Protein AF-A0A5C9A8I5-F1 (afdb_monomer)

Sequence (188 aa):
FSGLQNIRGRYHQWMNELPERVSHKTQHLDEKKELGHLSAGARRLILGIIVTFSLILALICVTQPFNPLAQFIFLMLLWGVALIVRRMPGRFSALMLIVLSLTVSCRYIWWRYTSTLNWDDPVSLVCGLILLFAETYAWIVLVLGYFQVVWPLNRQPVPLPKDMSLWPSVDIFVPTYNEDLNVVKNTI

Radius of gyration: 26.52 Å; Cα contacts (8 Å, |Δi|>4): 49; chains: 1; bounding box: 65×69×64 Å

Structure (mmCIF, N/CA/C/O backbone):
data_AF-A0A5C9A8I5-F1
#
_entry.id   AF-A0A5C9A8I5-F1
#
loop_
_atom_site.group_PDB
_atom_site.id
_atom_site.type_symbol
_atom_site.label_atom_id
_atom_site.label_alt_id
_atom_site.label_comp_id
_atom_site.label_asym_id
_atom_site.label_entity_id
_atom_site.label_seq_id
_atom_site.pdbx_PDB_ins_code
_atom_site.Cartn_x
_atom_site.Cartn_y
_atom_site.Cartn_z
_atom_site.occupancy
_atom_site.B_iso_or_equiv
_atom_site.auth_seq_id
_atom_site.auth_comp_id
_atom_site.auth_asym_id
_atom_site.auth_atom_id
_atom_site.pdbx_PDB_model_num
ATOM 1 N N . PHE A 1 1 ? 27.799 -6.476 33.117 1.00 57.97 1 PHE A N 1
ATOM 2 C CA . PHE A 1 1 ? 26.468 -6.834 32.576 1.00 57.97 1 PHE A CA 1
ATOM 3 C C . PHE A 1 1 ? 25.285 -6.062 33.193 1.00 57.97 1 PHE A C 1
ATOM 5 O O . PHE A 1 1 ? 24.208 -6.105 32.616 1.00 57.97 1 PHE A O 1
ATOM 12 N N . SER A 1 2 ? 25.457 -5.282 34.272 1.00 59.38 2 SER A N 1
ATOM 13 C CA . SER A 1 2 ? 24.383 -4.503 34.929 1.00 59.38 2 SER A CA 1
ATOM 14 C C . SER A 1 2 ? 24.050 -3.147 34.272 1.00 59.38 2 SER A C 1
ATOM 16 O O . SER A 1 2 ? 22.903 -2.710 34.299 1.00 59.38 2 SER A O 1
ATOM 18 N N . GLY A 1 3 ? 25.014 -2.487 33.615 1.00 60.09 3 GLY A N 1
ATOM 19 C CA . GLY A 1 3 ? 24.798 -1.166 32.995 1.00 60.09 3 GLY A CA 1
ATOM 20 C C . GLY A 1 3 ? 23.837 -1.164 31.795 1.00 60.09 3 GLY A C 1
ATOM 21 O O . GLY A 1 3 ? 23.047 -0.237 31.632 1.00 60.09 3 GLY A O 1
ATOM 22 N N . LEU A 1 4 ? 23.841 -2.234 30.991 1.00 58.56 4 LEU A N 1
ATOM 23 C CA . LEU A 1 4 ? 22.958 -2.387 29.822 1.00 58.56 4 LEU A CA 1
ATOM 24 C C . LEU A 1 4 ? 21.484 -2.572 30.213 1.00 58.56 4 LEU A C 1
ATOM 26 O O . LEU A 1 4 ? 20.596 -2.102 29.501 1.00 58.56 4 LEU A O 1
ATOM 30 N N . GLN A 1 5 ? 21.213 -3.205 31.358 1.00 63.34 5 GLN A N 1
ATOM 31 C CA . GLN A 1 5 ? 19.850 -3.377 31.868 1.00 63.34 5 GLN A CA 1
ATOM 32 C C . GLN A 1 5 ? 19.264 -2.048 32.364 1.00 63.34 5 GLN A C 1
ATOM 34 O O . GLN A 1 5 ? 18.113 -1.744 32.051 1.00 63.34 5 GLN A O 1
ATOM 39 N N . ASN A 1 6 ? 20.071 -1.201 33.015 1.00 67.25 6 ASN A N 1
ATOM 40 C CA . ASN A 1 6 ? 19.639 0.134 33.447 1.00 67.25 6 ASN A CA 1
ATOM 41 C C . ASN A 1 6 ? 19.332 1.075 32.274 1.00 67.25 6 ASN A C 1
ATOM 43 O O . ASN A 1 6 ? 18.357 1.824 32.326 1.00 67.25 6 ASN A O 1
ATOM 47 N N . ILE A 1 7 ? 20.125 1.026 31.198 1.00 70.06 7 ILE A N 1
ATOM 48 C CA . ILE A 1 7 ? 19.872 1.837 29.994 1.00 70.06 7 ILE A CA 1
ATOM 49 C C . ILE A 1 7 ? 18.579 1.387 29.310 1.00 70.06 7 ILE A C 1
ATOM 51 O O . ILE A 1 7 ? 17.762 2.221 28.920 1.00 70.06 7 ILE A O 1
ATOM 55 N N . ARG A 1 8 ? 18.356 0.071 29.215 1.00 67.38 8 ARG A N 1
ATOM 56 C CA . ARG A 1 8 ? 17.131 -0.493 28.642 1.00 67.38 8 ARG A CA 1
AT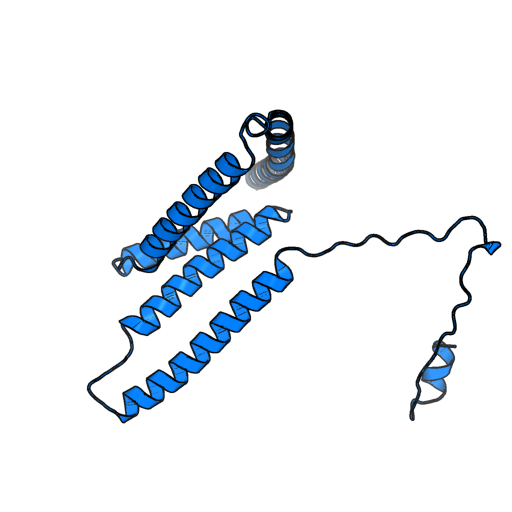OM 57 C C . ARG A 1 8 ? 15.900 -0.131 29.479 1.00 67.38 8 ARG A C 1
ATOM 59 O O . ARG A 1 8 ? 14.886 0.255 28.904 1.00 67.38 8 ARG A O 1
ATOM 66 N N . GLY A 1 9 ? 16.009 -0.166 30.809 1.00 71.56 9 GLY A N 1
ATOM 67 C CA . GLY A 1 9 ? 14.956 0.277 31.729 1.00 71.56 9 GLY A CA 1
ATOM 68 C C . GLY A 1 9 ? 14.596 1.753 31.541 1.00 71.56 9 GLY A C 1
ATOM 69 O O . GLY A 1 9 ? 13.436 2.073 31.295 1.00 71.56 9 GLY A O 1
ATOM 70 N N . ARG A 1 10 ? 15.600 2.642 31.526 1.00 71.88 10 ARG A N 1
ATOM 71 C CA . ARG A 1 10 ? 15.409 4.080 31.261 1.00 71.88 10 ARG A CA 1
ATOM 72 C C . ARG A 1 10 ? 14.795 4.359 29.894 1.00 71.88 10 ARG A C 1
ATOM 74 O O . ARG A 1 10 ? 13.974 5.260 29.776 1.00 71.88 10 ARG A O 1
ATOM 81 N N . TYR A 1 11 ? 15.185 3.606 28.869 1.00 71.94 11 TYR A N 1
ATOM 82 C CA . TYR A 1 11 ? 14.638 3.768 27.524 1.00 71.94 11 TYR A CA 1
ATOM 83 C C . TYR A 1 11 ? 13.161 3.367 27.459 1.00 71.94 11 TYR A C 1
ATOM 85 O O . TYR A 1 11 ? 12.361 4.098 26.886 1.00 71.94 11 TYR A O 1
ATOM 93 N N . HIS A 1 12 ? 12.777 2.251 28.087 1.00 73.31 12 HIS A N 1
ATOM 94 C CA . HIS A 1 12 ? 11.372 1.846 28.167 1.00 73.31 12 HIS A CA 1
ATOM 95 C C . HIS A 1 12 ? 10.529 2.847 28.962 1.00 73.31 12 HIS A C 1
ATOM 97 O O . HIS A 1 12 ? 9.429 3.187 28.539 1.00 73.31 12 HIS A O 1
ATOM 103 N N . GLN A 1 13 ? 11.066 3.366 30.065 1.00 75.62 13 GLN A N 1
ATOM 104 C CA . GLN A 1 13 ? 10.390 4.368 30.884 1.00 75.62 13 GLN A CA 1
ATOM 105 C C . GLN A 1 13 ? 10.212 5.689 30.119 1.00 75.62 13 GLN A C 1
ATOM 107 O O . GLN A 1 13 ? 9.110 6.223 30.052 1.00 75.62 13 GLN A O 1
ATOM 112 N N . TRP A 1 14 ? 11.255 6.146 29.421 1.00 76.31 14 TRP A N 1
ATOM 113 C CA . TRP A 1 14 ? 11.189 7.319 28.549 1.00 76.31 14 TRP A CA 1
ATOM 114 C C . TRP A 1 14 ? 10.212 7.132 27.376 1.00 76.31 14 TRP A C 1
ATOM 116 O O . TRP A 1 14 ? 9.429 8.033 27.094 1.00 76.31 14 TRP A O 1
ATOM 126 N N . MET A 1 15 ? 10.192 5.960 26.727 1.00 70.88 15 MET A N 1
ATOM 127 C CA . MET A 1 15 ? 9.224 5.663 25.661 1.00 70.88 15 MET A CA 1
ATOM 128 C C . MET A 1 15 ? 7.776 5.644 26.151 1.00 70.88 15 MET A C 1
ATOM 130 O O . MET A 1 15 ? 6.897 6.028 25.388 1.00 70.88 15 MET A O 1
ATOM 134 N N . ASN A 1 16 ? 7.523 5.201 27.384 1.00 73.38 16 ASN A N 1
ATOM 135 C CA . ASN A 1 16 ? 6.176 5.174 27.954 1.00 73.38 16 ASN A CA 1
ATOM 136 C C . ASN A 1 16 ? 5.704 6.572 28.379 1.00 73.38 16 ASN A C 1
ATOM 138 O O . ASN A 1 16 ? 4.523 6.878 28.259 1.00 73.38 16 ASN A O 1
ATOM 142 N N . GLU A 1 17 ? 6.617 7.446 28.809 1.00 75.75 17 GLU A N 1
ATOM 143 C CA . GLU A 1 17 ? 6.296 8.837 29.158 1.00 75.75 17 GLU A CA 1
ATOM 144 C C . GLU A 1 17 ? 6.117 9.752 27.937 1.00 75.75 17 GLU A C 1
ATOM 146 O O . GLU A 1 17 ? 5.436 10.774 28.020 1.00 75.75 17 GLU A O 1
ATOM 151 N N . LEU A 1 18 ? 6.725 9.426 26.794 1.00 72.00 18 LEU A N 1
ATOM 152 C CA . LEU A 1 18 ? 6.601 10.211 25.564 1.00 72.00 18 LEU A CA 1
ATOM 153 C C . LEU A 1 18 ? 5.156 10.389 25.064 1.00 72.00 18 LEU A C 1
ATOM 1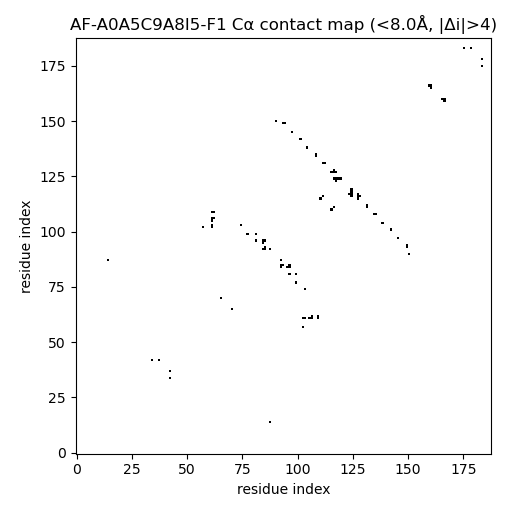55 O O . LEU A 1 18 ? 4.787 11.534 24.802 1.00 72.00 18 LEU A O 1
ATOM 159 N N . PRO A 1 19 ? 4.324 9.339 24.914 1.00 64.44 19 PRO A N 1
ATOM 160 C CA . PRO A 1 19 ? 2.949 9.503 24.459 1.00 64.44 19 PRO A CA 1
ATOM 161 C C . PRO A 1 19 ? 2.105 10.309 25.448 1.00 64.44 19 PRO A C 1
ATOM 163 O O . PRO A 1 19 ? 1.284 11.096 24.994 1.00 64.44 19 PRO A O 1
ATOM 166 N N . GLU A 1 20 ? 2.339 10.212 26.762 1.00 68.00 20 GLU A N 1
ATOM 167 C CA . GLU A 1 20 ? 1.642 11.059 27.742 1.00 68.00 20 GLU A CA 1
ATOM 168 C C . GLU A 1 20 ? 2.075 12.523 27.655 1.00 68.00 20 GLU A C 1
ATOM 170 O O . GLU A 1 20 ? 1.232 13.419 27.618 1.00 68.00 20 GLU A O 1
ATOM 175 N N . ARG A 1 21 ? 3.382 12.787 27.531 1.00 66.19 21 ARG A N 1
ATOM 176 C CA . ARG A 1 21 ? 3.910 14.149 27.354 1.00 66.19 21 ARG A CA 1
ATOM 177 C C . ARG A 1 21 ? 3.445 14.775 26.042 1.00 66.19 21 ARG A C 1
ATOM 179 O O . ARG A 1 21 ? 3.155 15.968 26.012 1.00 66.19 21 ARG A O 1
ATOM 186 N N . VAL A 1 22 ? 3.376 13.992 24.965 1.00 64.44 22 VAL A N 1
ATOM 187 C CA . VAL A 1 22 ? 2.848 14.447 23.674 1.00 64.44 22 VAL A CA 1
ATOM 188 C C . VAL A 1 22 ? 1.346 14.674 23.789 1.00 64.44 22 VAL A C 1
ATOM 190 O O . VAL A 1 22 ? 0.916 15.767 23.452 1.00 64.44 22 VAL A O 1
ATOM 193 N N . SER A 1 23 ? 0.586 13.729 24.354 1.00 61.50 23 SER A N 1
ATOM 194 C CA . SER A 1 23 ? -0.866 13.836 24.548 1.00 61.50 23 SER A CA 1
ATOM 195 C C . SER A 1 23 ? -1.243 15.071 25.366 1.00 61.50 23 SER A C 1
ATOM 197 O O . SER A 1 23 ? -2.033 15.883 24.898 1.00 61.50 23 SER A O 1
ATOM 199 N N . HIS A 1 24 ? -0.618 15.283 26.528 1.00 57.47 24 HIS A N 1
ATOM 200 C CA . HIS A 1 24 ? -0.877 16.431 27.405 1.00 57.47 24 HIS A CA 1
ATOM 201 C C . HIS A 1 24 ? -0.472 17.767 26.755 1.00 57.47 24 HIS A C 1
ATOM 203 O O . HIS A 1 24 ? -1.111 18.796 26.973 1.00 57.47 24 HIS A O 1
ATOM 209 N N . LYS A 1 25 ? 0.570 17.773 25.910 1.00 56.81 25 LYS A N 1
ATOM 210 C CA . LYS A 1 25 ? 1.000 18.967 25.163 1.00 56.81 25 LYS A CA 1
ATOM 211 C C . LYS A 1 25 ? 0.133 19.232 23.924 1.00 56.81 25 LYS A C 1
ATOM 213 O O . LYS A 1 25 ? -0.043 20.388 23.550 1.00 56.81 25 LYS A O 1
ATOM 218 N N . THR A 1 26 ? -0.445 18.194 23.316 1.00 56.06 26 THR A N 1
ATOM 219 C CA . THR A 1 26 ? -1.416 18.313 22.216 1.00 56.06 26 THR A CA 1
ATOM 220 C C . THR A 1 26 ? -2.831 18.621 22.696 1.00 56.06 26 THR A C 1
ATOM 222 O O . THR A 1 26 ? -3.579 19.248 21.957 1.00 56.06 26 THR A O 1
ATOM 225 N N . GLN A 1 27 ? -3.191 18.273 23.935 1.00 51.72 27 GLN A N 1
ATOM 226 C CA . GLN A 1 27 ? -4.524 18.523 24.496 1.00 51.72 27 GLN A CA 1
ATOM 227 C C . GLN A 1 27 ? -4.825 20.029 24.605 1.00 51.72 27 GLN A C 1
ATOM 229 O O . GLN A 1 27 ? -5.903 20.471 24.223 1.00 51.72 27 GLN A O 1
ATOM 234 N N . HIS A 1 28 ? -3.831 20.841 24.985 1.00 51.03 28 HIS A N 1
ATOM 235 C CA . HIS A 1 28 ? -3.949 22.307 24.991 1.00 51.03 28 HIS A CA 1
ATOM 236 C C . HIS A 1 28 ? -3.895 22.925 23.570 1.00 51.03 28 HIS A C 1
ATOM 238 O O . HIS A 1 28 ? -4.348 24.051 23.355 1.00 51.03 28 HIS A O 1
ATOM 244 N N . LEU A 1 29 ? -3.351 22.215 22.572 1.00 53.69 29 LEU A N 1
ATOM 245 C CA . LEU A 1 29 ? -3.408 22.636 21.161 1.00 53.69 29 LEU A CA 1
ATOM 246 C C . LEU A 1 29 ? -4.780 22.338 20.533 1.00 53.69 29 LEU A C 1
ATOM 248 O O . LEU A 1 29 ? -5.201 23.068 19.642 1.00 53.69 29 LEU A O 1
ATOM 252 N N . ASP A 1 30 ? -5.492 21.316 21.015 1.00 52.56 30 ASP A N 1
ATOM 253 C CA . ASP A 1 30 ? -6.869 21.006 20.603 1.00 52.56 30 ASP A CA 1
ATOM 254 C C . ASP A 1 30 ? -7.893 21.964 21.246 1.00 52.56 30 ASP A C 1
ATOM 256 O O . ASP A 1 30 ? -8.895 22.324 20.624 1.00 52.56 30 ASP A O 1
ATOM 260 N N . GLU A 1 31 ? -7.608 22.435 22.467 1.00 48.06 31 GLU A N 1
ATOM 261 C CA . GLU A 1 31 ? -8.371 23.489 23.154 1.00 48.06 31 GLU A CA 1
ATOM 262 C C . GLU A 1 31 ? -8.156 24.863 22.489 1.00 48.06 31 GLU A C 1
ATOM 264 O O . GLU A 1 31 ? -9.100 25.626 22.282 1.00 48.06 31 GLU A O 1
ATOM 269 N N . LYS A 1 32 ? -6.932 25.127 22.007 1.00 46.69 32 LYS A N 1
ATOM 270 C CA . LYS A 1 32 ? -6.621 26.209 21.062 1.00 46.69 32 LYS A CA 1
ATOM 271 C C . LYS A 1 32 ? -6.862 25.783 19.609 1.00 46.69 32 LYS A C 1
ATOM 273 O O . LYS A 1 32 ? -5.970 25.877 18.765 1.00 46.69 32 LYS A O 1
ATOM 278 N N . LYS A 1 33 ? -8.095 25.401 19.262 1.00 52.59 33 LYS A N 1
ATOM 279 C CA . LYS A 1 33 ? -8.567 25.440 17.864 1.00 52.59 33 LYS A CA 1
ATOM 280 C C . LYS A 1 33 ? -8.592 26.894 17.374 1.00 52.59 33 LYS A C 1
ATOM 282 O O . LYS A 1 33 ? -9.646 27.480 17.145 1.00 52.59 33 LYS A O 1
ATOM 287 N N . GLU A 1 34 ? -7.414 27.466 17.133 1.00 52.38 34 GLU A N 1
ATOM 288 C CA . GLU A 1 34 ? -7.214 28.806 16.573 1.00 52.38 34 GLU A CA 1
ATOM 289 C C . GLU A 1 34 ? -7.754 28.932 15.140 1.00 52.38 34 GLU A C 1
ATOM 291 O O . GLU A 1 34 ? -7.720 30.005 14.561 1.00 52.38 34 GLU A O 1
ATOM 296 N N . LEU A 1 35 ? -8.335 27.877 14.566 1.00 52.66 35 LEU A N 1
ATOM 297 C CA . LEU A 1 35 ? -9.041 27.920 13.284 1.00 52.66 35 LEU A CA 1
ATOM 298 C C . LEU A 1 35 ? -10.565 28.101 13.426 1.00 52.66 35 LEU A C 1
ATOM 300 O O . LEU A 1 35 ? -11.263 28.113 12.416 1.00 52.66 35 LEU A O 1
ATOM 304 N N . GLY A 1 36 ? -11.097 28.234 14.648 1.00 54.03 36 GLY A N 1
ATOM 305 C CA . GLY A 1 36 ? -12.527 28.474 14.893 1.00 54.03 36 GLY A CA 1
ATOM 306 C C . GLY A 1 36 ? -13.014 29.877 14.507 1.00 54.03 36 GLY A C 1
ATOM 307 O O . GLY A 1 36 ? -14.211 30.071 14.328 1.00 54.03 36 GLY A O 1
ATOM 308 N N . HIS A 1 37 ? -12.099 30.838 14.339 1.00 60.53 37 HIS A N 1
ATOM 309 C CA . HIS A 1 37 ? -12.420 32.215 13.946 1.00 60.53 37 HIS A CA 1
ATOM 310 C C . HIS A 1 37 ? -12.403 32.443 12.420 1.00 60.53 37 HIS A C 1
ATOM 312 O O . HIS A 1 37 ? -12.762 33.521 11.951 1.00 60.53 37 HIS A O 1
ATOM 318 N N . LEU A 1 38 ? -11.980 31.445 11.634 1.00 61.66 38 LEU A N 1
ATOM 319 C CA . LEU A 1 38 ? -11.873 31.536 10.177 1.00 61.66 38 LEU A CA 1
ATOM 320 C C . LEU A 1 38 ? -13.145 31.019 9.503 1.00 61.66 38 LEU A C 1
ATOM 322 O O . LEU A 1 38 ? -13.698 29.985 9.882 1.00 61.66 38 LEU A O 1
ATOM 326 N N . SER A 1 39 ? -13.586 31.717 8.454 1.00 77.31 39 SER A N 1
ATOM 327 C CA . SER A 1 39 ? -14.735 31.289 7.655 1.00 77.31 39 SER A CA 1
ATOM 328 C C . SER A 1 39 ? -14.513 29.877 7.094 1.00 77.31 39 SER A C 1
ATOM 330 O O . SER A 1 39 ? -13.394 29.487 6.741 1.00 77.31 39 SER A O 1
ATOM 332 N N . ALA A 1 40 ? -15.588 29.092 6.976 1.00 75.44 40 ALA A N 1
ATOM 333 C CA . ALA A 1 40 ? -15.514 27.720 6.466 1.00 75.44 40 ALA A CA 1
ATOM 334 C C . ALA A 1 40 ? -14.843 27.634 5.076 1.00 75.44 40 ALA A C 1
ATOM 336 O O . ALA A 1 40 ? -14.196 26.632 4.764 1.00 75.44 40 ALA A O 1
ATOM 337 N N . GLY A 1 41 ? -14.947 28.699 4.269 1.00 80.25 41 GLY A N 1
ATOM 338 C CA . GLY A 1 41 ? -14.252 28.843 2.988 1.00 80.25 41 GLY A CA 1
ATOM 339 C C . GLY A 1 41 ? -12.740 29.024 3.138 1.00 80.25 41 GLY A C 1
ATOM 340 O O . GLY A 1 41 ? -11.980 28.291 2.508 1.00 80.25 41 GLY A O 1
ATOM 341 N N . ALA A 1 42 ? -12.291 29.922 4.021 1.00 81.94 42 ALA A N 1
ATOM 342 C CA . ALA A 1 42 ? -10.867 30.146 4.275 1.00 81.94 42 ALA A CA 1
ATOM 343 C C . ALA A 1 42 ? -10.179 28.881 4.811 1.00 81.94 42 ALA A C 1
ATOM 345 O O . ALA A 1 42 ? -9.097 28.523 4.354 1.00 81.94 42 ALA A O 1
ATOM 346 N N . ARG A 1 43 ? -10.840 28.133 5.705 1.00 79.38 43 ARG A N 1
ATOM 347 C CA . ARG A 1 43 ? -10.316 26.855 6.211 1.00 79.38 43 ARG A CA 1
ATOM 348 C C . ARG A 1 43 ? -10.139 25.815 5.102 1.00 79.38 43 ARG A C 1
ATOM 350 O O . ARG A 1 43 ? -9.111 25.146 5.061 1.00 79.38 43 ARG A O 1
ATOM 357 N N . ARG A 1 44 ? -11.121 25.668 4.203 1.00 83.88 44 ARG A N 1
ATOM 358 C CA . ARG A 1 44 ? -11.019 24.744 3.056 1.00 83.88 44 ARG A CA 1
ATOM 359 C C . ARG A 1 44 ? -9.915 25.163 2.090 1.00 83.88 44 ARG A C 1
ATOM 361 O O . ARG A 1 44 ? -9.210 24.297 1.589 1.00 83.88 44 ARG A O 1
ATOM 368 N N . LEU A 1 45 ? -9.737 26.465 1.876 1.00 88.38 45 LEU A N 1
ATOM 369 C CA . LEU A 1 45 ? -8.693 27.002 1.008 1.00 88.38 45 LEU A CA 1
ATOM 370 C C . LEU A 1 45 ? -7.294 26.776 1.596 1.00 88.38 45 LEU A C 1
ATOM 372 O O . LEU A 1 45 ? -6.426 26.261 0.900 1.00 88.38 45 LEU A O 1
ATOM 376 N N . ILE A 1 46 ? -7.094 27.059 2.887 1.00 87.62 46 ILE A N 1
ATOM 377 C CA . ILE A 1 46 ? -5.827 26.792 3.589 1.00 87.62 46 ILE A CA 1
ATOM 378 C C . ILE A 1 46 ? -5.498 25.296 3.560 1.00 87.62 46 ILE A C 1
ATOM 380 O O . ILE A 1 46 ? -4.383 24.919 3.210 1.00 87.62 46 ILE A O 1
ATOM 384 N N . LEU A 1 47 ? -6.469 24.432 3.877 1.00 86.25 47 LEU A N 1
ATOM 385 C CA . LEU A 1 47 ? -6.276 22.982 3.796 1.00 86.25 47 LEU A CA 1
ATOM 386 C C . LEU A 1 47 ? -5.967 22.534 2.365 1.00 86.25 47 LEU A C 1
ATOM 388 O O . LEU A 1 47 ? -5.069 21.721 2.172 1.00 86.25 47 LEU A O 1
ATOM 392 N N . GLY A 1 48 ? -6.656 23.095 1.370 1.00 89.75 48 GLY A N 1
ATOM 393 C CA . GLY A 1 48 ? -6.381 22.852 -0.042 1.00 89.75 48 GLY A CA 1
ATOM 394 C C . GLY A 1 48 ? -4.939 23.190 -0.411 1.00 89.75 48 GLY A C 1
ATOM 395 O O . GLY A 1 48 ? -4.262 22.347 -0.986 1.00 89.75 48 GLY A O 1
ATOM 396 N N . ILE A 1 49 ? -4.443 24.367 -0.012 1.00 91.75 49 ILE A N 1
ATOM 397 C CA . ILE A 1 49 ? -3.057 24.804 -0.255 1.00 91.75 49 ILE A CA 1
ATOM 398 C C . ILE A 1 49 ? -2.045 23.884 0.437 1.00 91.75 49 ILE A C 1
ATOM 400 O O . ILE A 1 49 ? -1.046 23.500 -0.163 1.00 91.75 49 ILE A O 1
ATOM 404 N N . ILE A 1 50 ? -2.286 23.508 1.695 1.00 90.81 50 ILE A N 1
ATOM 405 C CA . ILE A 1 50 ? -1.374 22.625 2.437 1.00 90.81 50 ILE A CA 1
ATOM 406 C C . ILE A 1 50 ? -1.303 21.249 1.773 1.00 90.81 50 ILE A C 1
ATOM 408 O O . ILE A 1 50 ? -0.213 20.694 1.625 1.00 90.81 50 ILE A O 1
ATOM 412 N N . VAL A 1 51 ? -2.448 20.701 1.361 1.00 89.94 51 VAL A N 1
ATOM 413 C CA . VAL A 1 51 ? -2.524 19.397 0.693 1.00 89.94 51 VAL A CA 1
ATOM 414 C C . VAL A 1 51 ? -1.843 19.450 -0.669 1.00 89.94 51 VAL A C 1
ATOM 416 O O . VAL A 1 51 ? -1.040 18.569 -0.966 1.00 89.94 51 VAL A O 1
ATOM 419 N N . THR A 1 52 ? -2.102 20.477 -1.481 1.00 90.69 52 THR A N 1
ATOM 420 C CA . THR A 1 52 ? -1.461 20.609 -2.797 1.00 90.69 52 THR A CA 1
ATOM 421 C C . THR A 1 52 ? 0.044 20.808 -2.671 1.00 90.69 52 THR A C 1
ATOM 423 O O . THR A 1 52 ? 0.798 20.123 -3.354 1.00 90.69 52 THR A O 1
ATOM 426 N N . PHE A 1 53 ? 0.506 21.664 -1.757 1.00 92.56 53 PHE A N 1
ATOM 427 C CA . PHE A 1 53 ? 1.934 21.864 -1.513 1.00 92.56 53 PHE A CA 1
ATOM 428 C C . PHE A 1 53 ? 2.618 20.578 -1.029 1.00 92.56 53 PHE A C 1
ATOM 430 O O . PHE A 1 53 ? 3.680 20.205 -1.528 1.00 92.56 53 PHE A O 1
ATOM 437 N N . SER A 1 54 ? 1.975 19.855 -0.108 1.00 87.19 54 SER A N 1
ATOM 438 C CA . SER A 1 54 ? 2.469 18.569 0.396 1.00 87.19 54 SER A CA 1
ATOM 439 C C . SER A 1 54 ? 2.524 17.507 -0.708 1.00 87.19 54 SER A C 1
ATOM 441 O O . SER A 1 54 ? 3.488 16.747 -0.774 1.00 87.19 54 SER A O 1
ATOM 443 N N . LEU A 1 55 ? 1.533 17.478 -1.607 1.00 87.69 55 LEU A N 1
ATOM 444 C CA . LEU A 1 55 ? 1.505 16.579 -2.763 1.00 87.69 55 LEU A CA 1
ATOM 445 C C . LEU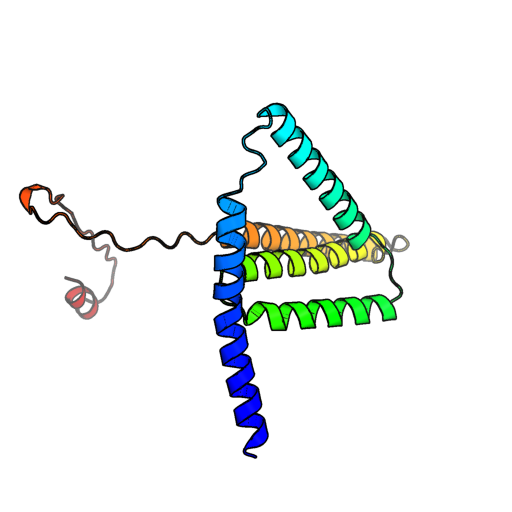 A 1 55 ? 2.637 16.888 -3.749 1.00 87.69 55 LEU A C 1
ATOM 447 O O . LEU A 1 55 ? 3.302 15.969 -4.218 1.00 87.69 55 LEU A O 1
ATOM 451 N N . ILE A 1 56 ? 2.890 18.169 -4.029 1.00 89.31 56 ILE A N 1
ATOM 452 C CA . ILE A 1 56 ? 3.995 18.605 -4.894 1.00 89.31 56 ILE A CA 1
ATOM 453 C C . ILE A 1 56 ? 5.338 18.186 -4.290 1.00 89.31 56 ILE A C 1
ATOM 455 O O . ILE A 1 56 ? 6.177 17.617 -4.985 1.00 89.31 56 ILE A O 1
ATOM 459 N N . LEU A 1 57 ? 5.537 18.413 -2.990 1.00 86.06 57 LEU A N 1
ATOM 460 C CA . LEU A 1 57 ? 6.775 18.035 -2.313 1.00 86.06 57 LEU A CA 1
ATOM 461 C C . LEU A 1 57 ? 6.982 16.512 -2.309 1.00 86.06 57 LEU A C 1
ATOM 463 O O . LEU A 1 57 ? 8.094 16.038 -2.546 1.00 86.06 57 LEU A O 1
ATOM 467 N N . ALA A 1 58 ? 5.911 15.745 -2.087 1.00 84.56 58 ALA A N 1
ATOM 468 C CA . ALA A 1 58 ? 5.942 14.289 -2.173 1.00 84.56 58 ALA A CA 1
ATOM 469 C C . ALA A 1 58 ? 6.290 13.813 -3.591 1.00 84.56 58 ALA A C 1
ATOM 471 O O . ALA A 1 58 ? 7.132 12.928 -3.742 1.00 84.56 58 ALA A O 1
ATOM 472 N N . LEU A 1 59 ? 5.706 14.432 -4.622 1.00 84.69 59 LEU A N 1
ATOM 473 C CA . LEU A 1 59 ? 6.006 14.123 -6.018 1.00 84.69 59 LEU A CA 1
ATOM 474 C C . LEU A 1 59 ? 7.486 14.367 -6.323 1.00 84.69 59 LEU A C 1
ATOM 476 O O . LEU A 1 59 ? 8.156 13.461 -6.804 1.00 84.69 59 LEU A O 1
ATOM 480 N N . ILE A 1 60 ? 8.017 15.535 -5.953 1.00 86.06 60 ILE A N 1
ATOM 481 C CA . ILE A 1 60 ? 9.438 15.866 -6.132 1.00 86.06 60 ILE A CA 1
ATOM 482 C C . ILE A 1 60 ? 10.329 14.839 -5.422 1.00 86.06 60 ILE A C 1
ATOM 484 O O . ILE A 1 60 ? 11.310 14.371 -5.994 1.00 86.06 60 ILE A O 1
ATOM 488 N N . CYS A 1 61 ? 9.986 14.443 -4.193 1.00 82.94 61 CYS A N 1
ATOM 489 C CA . CYS A 1 61 ? 10.743 13.446 -3.430 1.00 82.94 61 CYS A CA 1
ATOM 490 C C . CYS A 1 61 ? 10.777 12.068 -4.123 1.00 82.94 61 CYS A C 1
ATOM 492 O O . CYS A 1 61 ? 11.803 11.380 -4.119 1.00 82.94 61 CYS A O 1
ATOM 494 N N . VAL A 1 62 ? 9.663 11.673 -4.745 1.00 83.94 62 VAL A N 1
ATOM 495 C CA . VAL A 1 62 ? 9.526 10.409 -5.480 1.00 83.94 62 VAL A CA 1
ATOM 496 C C . VAL A 1 62 ? 10.290 10.448 -6.804 1.00 83.94 62 VAL A C 1
ATOM 498 O O . VAL A 1 62 ? 10.992 9.489 -7.121 1.00 83.94 62 VAL A O 1
ATOM 501 N N . THR A 1 63 ? 10.193 11.545 -7.556 1.00 82.94 63 THR A N 1
ATOM 502 C CA . THR A 1 63 ? 10.761 11.643 -8.907 1.00 82.94 63 THR A CA 1
ATOM 503 C C . THR A 1 63 ? 12.232 12.055 -8.934 1.00 82.94 63 THR A C 1
ATOM 505 O O . THR A 1 63 ? 12.862 11.924 -9.980 1.00 82.94 63 THR A O 1
ATOM 508 N N . GLN A 1 64 ? 12.800 12.550 -7.825 1.00 83.25 64 GLN A N 1
ATOM 509 C CA . GLN A 1 64 ? 14.190 13.014 -7.782 1.00 83.25 64 GLN A CA 1
ATOM 510 C C . GLN A 1 64 ? 15.181 11.858 -8.043 1.00 83.25 64 GLN A C 1
ATOM 512 O O . GLN A 1 64 ? 15.266 10.925 -7.222 1.00 83.25 64 GLN A O 1
ATOM 517 N N . PRO A 1 65 ? 15.984 11.918 -9.127 1.00 80.75 65 PRO A N 1
ATOM 518 C CA . PRO A 1 65 ? 17.019 10.929 -9.389 1.00 80.75 65 PRO A CA 1
ATOM 519 C C . PRO A 1 65 ? 18.157 11.122 -8.381 1.00 80.75 65 PRO A C 1
ATOM 521 O O . PRO A 1 65 ? 18.958 12.049 -8.479 1.00 80.75 65 PRO A O 1
ATOM 524 N N . PHE A 1 66 ? 18.222 10.248 -7.377 1.00 77.25 66 PHE A N 1
ATOM 525 C CA . PHE A 1 66 ? 19.362 10.207 -6.466 1.00 77.25 66 PHE A CA 1
ATOM 526 C C . PHE A 1 66 ? 20.459 9.330 -7.061 1.00 77.25 66 PHE A C 1
ATOM 528 O O . PHE A 1 66 ? 20.189 8.332 -7.726 1.00 77.25 66 PHE A O 1
ATOM 535 N N . ASN A 1 67 ? 21.708 9.674 -6.756 1.00 85.81 67 ASN A N 1
ATOM 536 C CA . ASN A 1 67 ? 22.831 8.767 -6.963 1.00 85.81 67 ASN A CA 1
ATOM 537 C C . ASN A 1 67 ? 22.568 7.445 -6.196 1.00 85.81 67 ASN A C 1
ATOM 539 O O . ASN A 1 67 ? 22.046 7.515 -5.077 1.00 85.81 67 ASN A O 1
ATOM 543 N N . PRO A 1 68 ? 22.936 6.262 -6.732 1.00 83.88 68 PRO A N 1
ATOM 544 C CA . PRO A 1 68 ? 22.752 4.974 -6.055 1.00 83.88 68 PRO A CA 1
ATOM 545 C C . PRO A 1 68 ? 23.198 4.953 -4.586 1.00 83.88 68 PRO A C 1
ATOM 547 O O . PRO A 1 68 ? 22.498 4.400 -3.738 1.00 83.88 68 PRO A O 1
ATOM 550 N N . LEU A 1 69 ? 24.314 5.616 -4.258 1.00 89.62 69 LEU A N 1
ATOM 551 C CA . LEU A 1 69 ? 24.815 5.701 -2.883 1.00 89.62 69 LEU A CA 1
ATOM 552 C C . LEU A 1 69 ? 23.881 6.535 -1.994 1.00 89.62 69 LEU A C 1
ATOM 554 O O . LEU A 1 69 ? 23.505 6.107 -0.903 1.00 89.62 69 LEU A O 1
ATOM 558 N N . ALA A 1 70 ? 23.447 7.702 -2.474 1.00 87.69 70 ALA A N 1
ATOM 559 C CA . ALA A 1 70 ? 22.507 8.558 -1.751 1.00 87.69 70 ALA A CA 1
ATOM 560 C C . ALA A 1 70 ? 21.142 7.872 -1.562 1.00 87.69 70 ALA A C 1
ATOM 562 O O . ALA A 1 70 ? 20.552 7.957 -0.486 1.00 87.69 70 ALA A O 1
ATOM 563 N N . GLN A 1 71 ? 20.672 7.131 -2.570 1.00 86.06 71 GLN A N 1
ATOM 564 C CA . GLN A 1 71 ? 19.453 6.332 -2.479 1.00 86.06 71 GLN A CA 1
ATOM 565 C C . GLN A 1 71 ? 19.572 5.227 -1.424 1.00 86.06 71 GLN A C 1
ATOM 567 O O . GLN A 1 71 ? 18.639 5.025 -0.647 1.00 86.06 71 GLN A O 1
ATOM 572 N N . PHE A 1 72 ? 20.715 4.542 -1.361 1.00 88.50 72 PHE A N 1
ATOM 573 C CA . PHE A 1 72 ? 20.970 3.531 -0.340 1.00 88.50 72 PHE A CA 1
ATOM 574 C C . PHE A 1 72 ? 20.941 4.129 1.073 1.00 88.50 72 PHE A C 1
ATOM 576 O O . PHE A 1 72 ? 20.239 3.611 1.941 1.00 88.50 72 PHE A O 1
ATOM 583 N N . ILE A 1 73 ? 21.627 5.257 1.299 1.00 91.12 73 ILE A N 1
ATOM 584 C CA . ILE A 1 73 ? 21.605 5.956 2.596 1.00 91.12 73 ILE A CA 1
ATOM 585 C C . ILE A 1 73 ? 20.177 6.373 2.967 1.00 91.12 73 ILE A C 1
ATOM 587 O O . ILE A 1 73 ? 19.745 6.157 4.099 1.00 91.12 73 ILE A O 1
ATOM 591 N N . PHE A 1 74 ? 19.426 6.933 2.017 1.00 87.81 74 PHE A N 1
ATOM 592 C CA . PHE A 1 74 ? 18.043 7.355 2.229 1.00 87.81 74 PHE A CA 1
ATOM 593 C C . PHE A 1 74 ? 17.133 6.184 2.630 1.00 87.81 74 PHE A C 1
ATOM 595 O O . PHE A 1 74 ? 16.383 6.291 3.601 1.00 87.81 74 PHE A O 1
ATOM 602 N N . LEU A 1 75 ? 17.243 5.045 1.940 1.00 89.50 75 LEU A N 1
ATOM 603 C CA . LEU A 1 75 ? 16.511 3.818 2.267 1.00 89.50 75 LEU A CA 1
ATOM 604 C C . LEU A 1 75 ? 16.885 3.276 3.649 1.00 89.50 75 LEU A C 1
ATOM 606 O O . LEU A 1 75 ? 15.997 2.922 4.423 1.00 89.50 75 LEU A O 1
ATOM 610 N N . MET A 1 76 ? 18.176 3.253 3.990 1.00 92.00 76 MET A N 1
ATOM 611 C CA . MET A 1 76 ? 18.643 2.812 5.308 1.00 92.00 76 MET A CA 1
ATOM 612 C C . MET A 1 76 ? 18.120 3.711 6.431 1.00 92.00 76 MET A C 1
ATOM 614 O O . MET A 1 76 ? 17.718 3.215 7.486 1.00 92.00 76 MET A O 1
ATOM 618 N N . LEU A 1 77 ? 18.071 5.025 6.202 1.00 91.06 77 LEU A N 1
ATOM 619 C CA . LEU A 1 77 ? 17.535 5.983 7.163 1.00 91.06 77 LEU A CA 1
ATOM 620 C C . LEU A 1 77 ? 16.019 5.820 7.332 1.00 91.06 77 LEU A C 1
ATOM 622 O O . LEU A 1 77 ? 15.543 5.735 8.463 1.00 91.06 77 LEU A O 1
ATOM 626 N N . LEU A 1 78 ? 15.270 5.697 6.231 1.00 88.69 78 LEU A N 1
ATOM 627 C CA . LEU A 1 78 ? 13.832 5.402 6.253 1.00 88.69 78 LEU A CA 1
ATOM 628 C C . LEU A 1 78 ? 13.529 4.100 6.993 1.00 88.69 78 LEU A C 1
ATOM 630 O O . LEU A 1 78 ? 12.607 4.047 7.804 1.00 88.69 78 LEU A O 1
ATOM 634 N N . TRP A 1 79 ? 14.321 3.059 6.744 1.00 91.50 79 TRP A N 1
ATOM 635 C CA . TRP A 1 79 ? 14.188 1.777 7.423 1.00 91.50 79 TRP A CA 1
ATOM 636 C C . TRP A 1 79 ? 14.476 1.895 8.923 1.00 91.50 79 TRP A C 1
ATOM 638 O O . TRP A 1 79 ? 13.700 1.395 9.738 1.00 91.50 79 TRP A O 1
ATOM 648 N N . GLY A 1 80 ? 15.526 2.626 9.310 1.00 91.38 80 GLY A N 1
ATOM 649 C CA . GLY A 1 80 ? 15.826 2.923 10.711 1.00 91.38 80 GLY A CA 1
ATOM 650 C C . GLY A 1 80 ? 14.679 3.658 11.411 1.00 91.38 80 GLY A C 1
ATOM 651 O O . GLY A 1 80 ? 14.251 3.250 12.493 1.00 91.38 80 GLY A O 1
ATOM 652 N N . VAL A 1 81 ? 14.117 4.685 10.765 1.00 89.50 81 VAL A N 1
ATOM 653 C CA . VAL A 1 81 ? 12.927 5.395 11.257 1.00 89.50 81 VAL A CA 1
ATOM 654 C C . VAL A 1 81 ? 11.749 4.431 11.387 1.00 89.50 81 VAL A C 1
ATOM 656 O O . VAL A 1 81 ? 11.130 4.378 12.446 1.00 89.50 81 VAL A O 1
ATOM 659 N N . ALA A 1 82 ? 11.470 3.608 10.375 1.00 89.75 82 ALA A N 1
ATOM 660 C CA . ALA A 1 82 ? 10.379 2.638 10.416 1.00 89.75 82 ALA A CA 1
ATOM 661 C C . ALA A 1 82 ? 10.518 1.645 11.586 1.00 89.75 82 ALA A C 1
ATOM 663 O O . ALA A 1 82 ? 9.537 1.354 12.271 1.00 89.75 82 ALA A O 1
ATOM 664 N N . LEU A 1 83 ? 11.730 1.163 11.882 1.00 90.00 83 LEU A N 1
ATOM 665 C CA . LEU A 1 83 ? 11.975 0.272 13.021 1.00 90.00 83 LEU A CA 1
ATOM 666 C C . LEU A 1 83 ? 11.734 0.948 14.375 1.00 90.00 83 LEU A C 1
ATOM 668 O O . LEU A 1 83 ? 11.216 0.305 15.292 1.00 90.00 83 LEU A O 1
ATOM 672 N N . ILE A 1 84 ? 12.099 2.225 14.510 1.00 88.75 84 ILE A N 1
ATOM 673 C CA . ILE A 1 84 ? 11.837 3.011 15.723 1.00 88.75 84 ILE A CA 1
ATOM 674 C C . ILE A 1 84 ? 10.329 3.225 15.879 1.00 88.75 84 ILE A C 1
ATOM 676 O O . ILE A 1 84 ? 9.769 2.963 16.943 1.00 88.75 84 ILE A O 1
ATOM 680 N N . VAL A 1 85 ? 9.658 3.629 14.800 1.00 87.44 85 VAL A N 1
ATOM 681 C CA . VAL A 1 85 ? 8.220 3.923 14.779 1.00 87.44 85 VAL A CA 1
ATOM 682 C C . VAL A 1 85 ? 7.393 2.684 15.080 1.00 87.44 85 VAL A C 1
ATOM 684 O O . VAL A 1 85 ? 6.471 2.754 15.888 1.00 87.44 85 VAL A O 1
ATOM 687 N N . ARG A 1 86 ? 7.783 1.522 14.545 1.00 84.94 86 ARG A N 1
ATOM 688 C CA . ARG A 1 86 ? 7.130 0.234 14.814 1.00 84.94 86 ARG A CA 1
ATOM 689 C C . ARG A 1 86 ? 7.037 -0.105 16.306 1.00 84.94 86 ARG A C 1
ATOM 691 O O . ARG A 1 86 ? 6.148 -0.858 16.692 1.00 84.94 86 ARG A O 1
ATOM 698 N N . ARG A 1 87 ? 7.931 0.416 17.152 1.00 82.19 87 ARG A N 1
ATOM 699 C CA . ARG A 1 87 ? 7.883 0.183 18.607 1.00 82.19 87 ARG A CA 1
ATOM 700 C C . ARG A 1 87 ? 6.870 1.065 19.334 1.00 82.19 87 ARG A C 1
ATOM 702 O O . ARG A 1 87 ? 6.561 0.775 20.485 1.00 82.19 87 ARG A O 1
ATOM 709 N N . MET A 1 88 ? 6.367 2.120 18.696 1.00 81.00 88 MET A N 1
ATOM 710 C CA . MET A 1 88 ? 5.395 3.028 19.298 1.00 81.00 88 MET A CA 1
ATOM 711 C C . MET A 1 88 ? 3.972 2.463 19.166 1.00 81.00 88 MET A C 1
ATOM 713 O O . MET A 1 88 ? 3.512 2.262 18.037 1.00 81.00 88 MET A O 1
ATOM 717 N N . PRO A 1 89 ? 3.251 2.230 20.278 1.00 70.44 89 PRO A N 1
ATOM 718 C CA . PRO A 1 89 ? 1.850 1.835 20.230 1.00 70.44 89 PRO A CA 1
ATOM 719 C C . PRO A 1 89 ? 0.974 3.021 19.799 1.00 70.44 89 PRO A C 1
ATOM 721 O O . PRO A 1 89 ? 1.125 4.133 20.300 1.00 70.44 89 PRO A O 1
ATOM 724 N N . GLY A 1 90 ? 0.038 2.791 18.874 1.00 76.62 90 GLY A N 1
ATOM 725 C CA . GLY A 1 90 ? -0.971 3.782 18.487 1.00 76.62 90 GLY A CA 1
ATOM 726 C C . GLY A 1 90 ? -1.266 3.842 16.988 1.00 76.62 90 GLY A C 1
ATOM 727 O O . GLY A 1 90 ? -0.518 3.332 16.156 1.00 76.62 90 GLY A O 1
ATOM 728 N N . ARG A 1 91 ? -2.368 4.517 16.638 1.00 77.06 91 ARG A N 1
ATOM 729 C CA . ARG A 1 91 ? -2.827 4.682 15.244 1.00 77.06 91 ARG A CA 1
ATOM 730 C C . ARG A 1 91 ? -1.875 5.545 14.413 1.00 77.06 91 ARG A C 1
ATOM 732 O O . ARG A 1 91 ? -1.634 5.243 13.251 1.00 77.06 91 ARG A O 1
ATOM 739 N N . PHE A 1 92 ? -1.279 6.574 15.020 1.00 78.00 92 PHE A N 1
ATOM 740 C CA . PHE A 1 92 ? -0.318 7.456 14.348 1.00 78.00 92 PHE A CA 1
ATOM 741 C C . PHE A 1 92 ? 0.937 6.717 13.870 1.00 78.00 92 PHE A C 1
ATOM 743 O O . PHE A 1 92 ? 1.436 7.013 12.789 1.00 78.00 92 PHE A O 1
ATOM 750 N N . SER A 1 93 ? 1.410 5.725 14.632 1.00 84.06 93 SER A N 1
ATOM 751 C CA . SER A 1 93 ? 2.541 4.883 14.225 1.00 84.06 93 SER A CA 1
ATOM 752 C C . SER A 1 93 ? 2.212 4.082 12.962 1.00 84.06 93 SER A C 1
ATOM 754 O O . SER A 1 93 ? 2.970 4.119 11.994 1.00 84.06 93 SER A O 1
ATOM 756 N N . ALA A 1 94 ? 1.036 3.445 12.923 1.00 84.62 94 ALA A N 1
ATOM 757 C CA . ALA A 1 94 ? 0.570 2.712 11.748 1.00 84.62 94 ALA A CA 1
ATOM 758 C C . ALA A 1 94 ? 0.433 3.624 10.516 1.00 84.62 94 ALA A C 1
ATOM 760 O O . ALA A 1 94 ? 0.939 3.285 9.450 1.00 84.62 94 ALA A O 1
ATOM 761 N N . LEU A 1 95 ? -0.167 4.812 10.668 1.00 86.88 95 LEU A N 1
ATOM 762 C CA . LEU A 1 95 ? -0.278 5.795 9.583 1.00 86.88 95 LEU A CA 1
ATOM 763 C C . LEU A 1 95 ? 1.095 6.234 9.062 1.00 86.88 95 LEU A C 1
ATOM 765 O O . LEU A 1 95 ? 1.307 6.294 7.853 1.00 86.88 95 LEU A O 1
ATOM 769 N N . MET A 1 96 ? 2.049 6.500 9.955 1.00 86.75 96 MET A N 1
ATOM 770 C CA . MET A 1 96 ? 3.390 6.923 9.558 1.00 86.75 96 MET A CA 1
ATOM 771 C C . MET A 1 96 ? 4.149 5.807 8.833 1.00 86.75 96 MET A C 1
ATOM 773 O O . MET A 1 96 ? 4.818 6.074 7.837 1.00 86.75 96 MET A O 1
ATOM 777 N N . LEU A 1 97 ? 3.998 4.553 9.271 1.00 88.50 97 LEU A N 1
ATOM 778 C CA . LEU A 1 97 ? 4.549 3.386 8.574 1.00 88.50 97 LEU A CA 1
ATOM 779 C C . LEU A 1 97 ? 3.937 3.197 7.182 1.00 88.50 97 LEU A C 1
ATOM 781 O O . LEU A 1 97 ? 4.671 2.899 6.242 1.00 88.50 97 LEU A O 1
ATOM 785 N N . ILE A 1 98 ? 2.628 3.413 7.037 1.00 90.19 98 ILE A N 1
ATOM 786 C CA . ILE A 1 98 ? 1.941 3.374 5.739 1.00 90.19 98 ILE A CA 1
ATOM 787 C C . ILE A 1 98 ? 2.508 4.451 4.807 1.00 90.19 98 ILE A C 1
ATOM 789 O O . ILE A 1 98 ? 2.867 4.144 3.674 1.00 90.19 98 ILE A O 1
ATOM 793 N N . VAL A 1 99 ? 2.666 5.692 5.282 1.00 88.69 99 VAL A N 1
ATOM 794 C CA . VAL A 1 99 ? 3.233 6.792 4.479 1.00 88.69 99 VAL A CA 1
ATOM 795 C C . VAL A 1 99 ? 4.684 6.511 4.075 1.00 88.69 99 VAL A C 1
ATOM 797 O O . VAL A 1 99 ? 5.050 6.713 2.917 1.00 88.69 99 VAL A O 1
ATOM 800 N N . LEU A 1 100 ? 5.507 6.008 4.999 1.00 89.12 100 LEU A N 1
ATOM 801 C CA . LEU A 1 100 ? 6.888 5.599 4.722 1.00 89.12 100 LEU A CA 1
ATOM 802 C C . LEU A 1 100 ? 6.940 4.493 3.657 1.00 89.12 100 LEU A C 1
ATOM 804 O O . LEU A 1 100 ? 7.694 4.600 2.689 1.00 89.12 100 LEU A O 1
ATOM 808 N N . SER A 1 101 ? 6.113 3.456 3.808 1.00 90.94 101 SER A N 1
ATOM 809 C CA . SER A 1 101 ? 6.046 2.339 2.863 1.00 90.94 101 SER A CA 1
ATOM 810 C C . SER A 1 101 ? 5.554 2.775 1.482 1.00 90.94 101 SER A C 1
ATOM 812 O O . SER A 1 101 ? 6.164 2.413 0.472 1.00 90.94 101 SER A O 1
ATOM 814 N N . LEU A 1 102 ? 4.515 3.614 1.422 1.00 91.06 102 LEU A N 1
ATOM 815 C CA . LEU A 1 102 ? 4.021 4.192 0.173 1.00 91.06 102 LEU A CA 1
ATOM 816 C C . LEU A 1 102 ? 5.087 5.050 -0.504 1.00 91.06 102 LEU A C 1
ATOM 818 O O . LEU A 1 102 ? 5.275 4.924 -1.705 1.00 91.06 102 LEU A O 1
ATOM 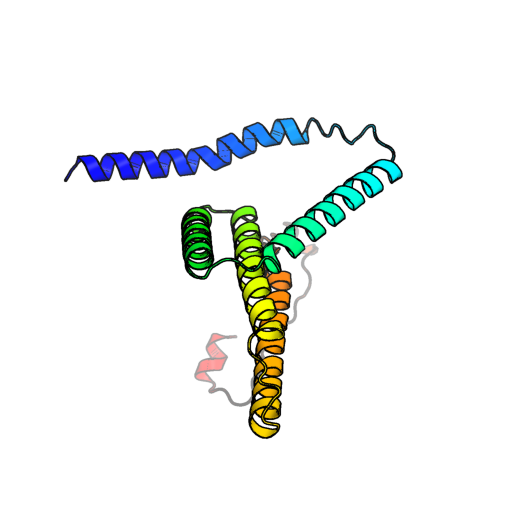822 N N . THR A 1 103 ? 5.841 5.856 0.247 1.00 88.88 103 THR A N 1
ATOM 823 C CA . THR A 1 103 ? 6.915 6.697 -0.310 1.00 88.88 103 THR A CA 1
ATOM 824 C C . THR A 1 103 ? 7.984 5.849 -1.008 1.00 88.88 103 THR A C 1
ATOM 826 O O . THR A 1 103 ? 8.352 6.132 -2.149 1.00 88.88 103 THR A O 1
ATOM 829 N N . VAL A 1 104 ? 8.450 4.773 -0.361 1.00 89.50 104 VAL A N 1
ATOM 830 C CA . VAL A 1 104 ? 9.429 3.844 -0.955 1.00 89.50 104 VAL A CA 1
ATOM 831 C C . VAL A 1 104 ? 8.839 3.128 -2.172 1.00 89.50 104 VAL A C 1
ATOM 833 O O . VAL A 1 104 ? 9.492 3.046 -3.212 1.00 89.50 104 VAL A O 1
ATOM 836 N N . SER A 1 105 ? 7.594 2.661 -2.068 1.00 91.56 105 SER A N 1
ATOM 837 C CA . SER A 1 105 ? 6.916 1.923 -3.140 1.00 91.56 105 SER A CA 1
ATOM 838 C C . SER A 1 105 ? 6.655 2.797 -4.371 1.00 91.56 105 SER A C 1
ATOM 840 O O . SER A 1 105 ? 6.915 2.371 -5.492 1.00 91.56 105 SER A O 1
ATOM 842 N N . CYS A 1 106 ? 6.210 4.043 -4.176 1.00 91.12 106 CYS A N 1
ATOM 843 C CA . CYS A 1 106 ? 6.020 5.027 -5.243 1.00 91.12 106 CYS A CA 1
ATOM 844 C C . CYS A 1 106 ? 7.337 5.350 -5.957 1.00 91.12 106 CYS A C 1
ATOM 846 O O . CYS A 1 106 ? 7.377 5.436 -7.181 1.00 91.12 106 CYS A O 1
ATOM 848 N N . ARG A 1 107 ? 8.435 5.497 -5.206 1.00 90.12 107 ARG A N 1
ATOM 849 C CA . ARG A 1 107 ? 9.765 5.721 -5.787 1.00 90.12 107 ARG A CA 1
ATOM 850 C C . ARG A 1 107 ? 10.226 4.529 -6.624 1.00 90.12 107 ARG A C 1
ATOM 852 O O . ARG A 1 107 ? 10.755 4.719 -7.715 1.00 90.12 107 ARG A O 1
ATOM 859 N N . TYR A 1 108 ? 10.015 3.314 -6.124 1.00 89.62 108 TYR A N 1
ATOM 860 C CA . TYR A 1 108 ? 10.359 2.092 -6.847 1.00 89.62 108 TYR A CA 1
ATOM 861 C C . TYR A 1 108 ? 9.567 1.956 -8.151 1.00 89.62 108 TYR A C 1
ATOM 863 O O . TYR A 1 108 ? 10.173 1.762 -9.205 1.00 89.62 108 TYR A O 1
ATOM 871 N N . ILE A 1 109 ? 8.237 2.110 -8.099 1.00 90.88 109 ILE A N 1
ATOM 872 C CA . ILE A 1 109 ? 7.410 1.961 -9.298 1.00 90.88 109 ILE A CA 1
ATOM 873 C C . ILE A 1 109 ? 7.737 3.054 -10.321 1.00 90.88 109 ILE A C 1
ATOM 875 O O . ILE A 1 109 ? 7.871 2.753 -11.502 1.00 90.88 109 ILE A O 1
ATOM 879 N N . TRP A 1 110 ? 7.988 4.293 -9.878 1.00 90.31 110 TRP A N 1
ATOM 880 C CA . TRP A 1 110 ? 8.451 5.371 -10.755 1.00 90.31 110 TRP A CA 1
ATOM 881 C C . TRP A 1 110 ? 9.746 4.998 -11.489 1.00 90.31 110 TRP A C 1
ATOM 883 O O . TRP A 1 110 ? 9.797 5.078 -12.714 1.00 90.31 110 TRP A O 1
ATOM 893 N N . TRP A 1 111 ? 10.761 4.514 -10.764 1.00 88.81 111 TRP A N 1
ATOM 894 C CA . TRP A 1 111 ? 12.014 4.047 -11.366 1.00 88.81 111 TRP A CA 1
ATOM 895 C C . TRP A 1 111 ? 11.792 2.902 -12.365 1.00 88.81 111 TRP A C 1
ATOM 897 O O . TRP A 1 111 ? 12.407 2.890 -13.434 1.00 88.81 111 TRP A O 1
ATOM 907 N N . ARG A 1 112 ? 10.885 1.966 -12.057 1.00 90.00 112 ARG A N 1
ATOM 908 C CA . ARG A 1 112 ? 10.521 0.882 -12.975 1.00 90.00 112 ARG A CA 1
ATOM 909 C C . ARG A 1 112 ? 9.946 1.446 -14.279 1.00 90.00 112 ARG A C 1
ATOM 911 O O . ARG A 1 112 ? 10.433 1.094 -15.351 1.00 90.00 112 ARG A O 1
ATOM 918 N N . TYR A 1 113 ? 9.002 2.382 -14.207 1.00 88.56 113 TYR A N 1
ATOM 919 C CA . TYR A 1 113 ? 8.435 3.031 -15.394 1.00 88.56 113 TYR A CA 1
ATOM 920 C C . TYR A 1 113 ? 9.477 3.795 -16.224 1.00 88.56 113 TYR A C 1
ATOM 922 O O . TYR A 1 113 ? 9.418 3.758 -17.450 1.00 88.56 113 TYR A O 1
ATOM 930 N N . THR A 1 114 ? 10.436 4.481 -15.594 1.00 85.88 114 THR A N 1
ATOM 931 C CA . THR A 1 114 ? 11.349 5.378 -16.323 1.00 85.88 114 THR A CA 1
ATOM 932 C C . THR A 1 114 ? 12.627 4.720 -16.826 1.00 85.88 114 THR A C 1
ATOM 934 O O . THR A 1 114 ? 13.166 5.148 -17.840 1.00 85.88 114 THR A O 1
ATOM 937 N N . SER A 1 115 ? 13.167 3.736 -16.103 1.00 81.31 115 SER A N 1
ATOM 938 C CA . SER A 1 115 ? 14.574 3.332 -16.263 1.00 81.31 115 SER A CA 1
ATOM 939 C C . SER A 1 115 ? 14.779 1.880 -16.678 1.00 81.31 115 SER A C 1
ATOM 941 O O . SER A 1 115 ? 15.921 1.460 -16.831 1.00 81.31 115 SER A O 1
ATOM 943 N N . THR A 1 116 ? 13.710 1.097 -16.829 1.00 84.06 116 THR A N 1
ATOM 944 C CA . THR A 1 116 ? 13.839 -0.362 -16.988 1.00 84.06 116 THR A CA 1
ATOM 945 C C . THR A 1 116 ? 13.164 -0.945 -18.230 1.00 84.06 116 THR A C 1
ATOM 947 O O . THR A 1 116 ? 13.269 -2.147 -18.469 1.00 84.06 116 THR A O 1
ATOM 950 N N . LEU A 1 117 ? 12.489 -0.112 -19.026 1.00 84.94 117 LEU A N 1
ATOM 951 C CA . LEU A 1 117 ? 11.935 -0.498 -20.322 1.00 84.94 117 LEU A CA 1
ATOM 952 C C . LEU A 1 117 ? 13.028 -0.397 -21.388 1.00 84.94 117 LEU A C 1
ATOM 954 O O . LEU A 1 117 ? 13.585 0.677 -21.611 1.00 84.94 117 LEU A O 1
ATOM 958 N N . ASN A 1 118 ? 13.332 -1.527 -22.025 1.00 83.88 118 ASN A N 1
ATOM 959 C CA . ASN A 1 118 ? 14.216 -1.581 -23.182 1.00 83.88 118 ASN A CA 1
ATOM 960 C C . ASN A 1 118 ? 13.387 -1.365 -24.454 1.00 83.88 118 ASN A C 1
ATOM 962 O O . ASN A 1 118 ? 12.496 -2.161 -24.743 1.00 83.88 118 ASN A O 1
ATOM 966 N N . TRP A 1 119 ? 13.676 -0.293 -25.189 1.00 83.69 119 TRP A N 1
ATOM 967 C CA . TRP A 1 119 ? 12.958 0.077 -26.411 1.00 83.69 119 TRP A CA 1
ATOM 968 C C . TRP A 1 119 ? 13.533 -0.569 -27.676 1.00 83.69 119 TRP A C 1
ATOM 970 O O . TRP A 1 119 ? 12.872 -0.547 -28.712 1.00 83.69 119 TRP A O 1
ATOM 980 N N . ASP A 1 120 ? 14.727 -1.160 -27.593 1.00 86.06 120 ASP A N 1
ATOM 981 C CA . ASP A 1 120 ? 15.475 -1.629 -28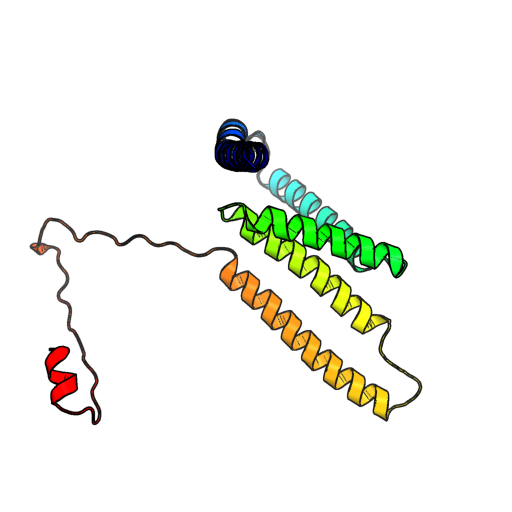.763 1.00 86.06 120 ASP A CA 1
ATOM 982 C C . ASP A 1 120 ? 15.064 -3.042 -29.218 1.00 86.06 120 ASP A C 1
ATOM 984 O O . ASP A 1 120 ? 15.265 -3.398 -30.378 1.00 86.06 120 ASP A O 1
ATOM 988 N N . ASP A 1 121 ? 14.465 -3.848 -28.331 1.00 88.88 121 ASP A N 1
ATOM 989 C CA . ASP A 1 121 ? 14.013 -5.213 -28.631 1.00 88.88 121 ASP A CA 1
ATOM 990 C C . ASP A 1 121 ? 12.513 -5.409 -28.317 1.00 88.88 121 ASP A C 1
ATOM 992 O O . ASP A 1 121 ? 12.126 -5.385 -27.141 1.00 88.88 121 ASP A O 1
ATOM 996 N N . PRO A 1 122 ? 11.655 -5.666 -29.328 1.00 88.81 122 PRO A N 1
ATOM 997 C CA . PRO A 1 122 ? 10.214 -5.834 -29.141 1.00 88.81 122 PRO A CA 1
ATOM 998 C C . PRO A 1 122 ? 9.828 -6.982 -28.201 1.00 88.81 122 PRO A C 1
ATOM 1000 O O . PRO A 1 122 ? 8.837 -6.870 -27.478 1.00 88.81 122 PRO A O 1
ATOM 1003 N N . VAL A 1 123 ? 10.584 -8.086 -28.186 1.00 91.06 123 VAL A N 1
ATOM 1004 C CA . VAL A 1 123 ? 10.263 -9.246 -27.335 1.00 91.06 123 VAL A CA 1
ATOM 1005 C C . VAL A 1 123 ? 10.544 -8.918 -25.872 1.00 91.06 123 VAL A C 1
ATOM 1007 O O . VAL A 1 123 ? 9.679 -9.107 -25.012 1.00 91.06 123 VAL A O 1
ATOM 1010 N N . SER A 1 124 ? 11.722 -8.357 -25.590 1.00 89.75 124 SER A N 1
ATOM 1011 C CA . SER A 1 124 ? 12.070 -7.857 -24.258 1.00 89.75 124 SER A CA 1
ATOM 1012 C C . SER A 1 124 ? 11.112 -6.764 -23.782 1.00 89.75 124 SER A C 1
ATOM 1014 O O . SER A 1 124 ? 10.751 -6.744 -22.604 1.00 89.75 124 SER A O 1
ATOM 1016 N N . LEU A 1 125 ? 10.645 -5.894 -24.684 1.00 91.19 125 LEU A N 1
ATOM 1017 C CA . LEU A 1 125 ? 9.667 -4.853 -24.374 1.00 91.19 125 LEU A CA 1
ATOM 1018 C C . LEU A 1 125 ? 8.321 -5.446 -23.935 1.00 91.19 125 LEU A C 1
ATOM 1020 O O . LEU A 1 125 ? 7.802 -5.058 -22.891 1.00 91.19 125 LEU A O 1
ATOM 1024 N N . VAL A 1 126 ? 7.765 -6.405 -24.685 1.00 92.75 126 VAL A N 1
ATOM 1025 C CA . VAL A 1 126 ? 6.482 -7.050 -24.341 1.00 92.75 126 VAL A CA 1
ATOM 1026 C C . VAL A 1 126 ? 6.577 -7.783 -23.003 1.00 92.75 126 VAL A C 1
ATOM 1028 O O . VAL A 1 126 ? 5.724 -7.589 -22.135 1.00 92.75 126 VAL A O 1
ATOM 1031 N N . CYS A 1 127 ? 7.633 -8.572 -22.792 1.00 91.94 127 CYS A N 1
ATOM 1032 C CA . CYS A 1 127 ? 7.874 -9.244 -21.514 1.00 91.94 127 CYS A CA 1
ATOM 1033 C C . CYS A 1 127 ? 8.033 -8.238 -20.360 1.00 91.94 127 CYS A C 1
ATOM 1035 O O . CYS A 1 127 ? 7.463 -8.431 -19.284 1.00 91.94 127 CYS A O 1
ATOM 1037 N N . GLY A 1 128 ? 8.760 -7.140 -20.591 1.00 92.06 128 GLY A N 1
ATOM 1038 C CA . GLY A 1 128 ? 8.931 -6.054 -19.628 1.00 92.06 128 GLY A CA 1
ATOM 1039 C C . GLY A 1 128 ? 7.617 -5.358 -19.273 1.00 92.06 128 GLY A C 1
ATOM 1040 O O . GLY A 1 128 ? 7.369 -5.099 -18.098 1.00 92.06 128 GLY A O 1
ATOM 1041 N N . LEU A 1 129 ? 6.747 -5.117 -20.257 1.00 92.12 129 LEU A N 1
ATOM 1042 C CA . LEU A 1 129 ? 5.426 -4.521 -20.055 1.00 92.12 129 LEU A CA 1
ATOM 1043 C C . LEU A 1 129 ? 4.493 -5.436 -19.259 1.00 92.12 129 LEU A C 1
ATOM 1045 O O . LEU A 1 129 ? 3.839 -4.962 -18.336 1.00 92.12 129 LEU A O 1
ATOM 1049 N N . ILE A 1 130 ? 4.440 -6.736 -19.569 1.00 94.88 130 ILE A N 1
ATOM 1050 C CA . ILE A 1 130 ? 3.621 -7.701 -18.812 1.00 94.88 130 ILE A CA 1
ATOM 1051 C C . ILE A 1 130 ? 4.045 -7.717 -17.341 1.00 94.88 130 ILE A C 1
ATOM 1053 O O . ILE A 1 130 ? 3.203 -7.663 -16.443 1.00 94.88 130 ILE A O 1
ATOM 1057 N N . LEU A 1 131 ? 5.356 -7.748 -17.095 1.00 94.50 131 LEU A N 1
ATOM 1058 C CA . LEU A 1 131 ? 5.906 -7.727 -15.746 1.00 94.50 131 LEU A CA 1
ATOM 1059 C C . LEU A 1 131 ? 5.580 -6.404 -15.033 1.00 94.50 131 LEU A C 1
ATOM 1061 O O . LEU A 1 131 ? 5.128 -6.422 -13.890 1.00 94.50 131 LEU A O 1
ATOM 1065 N N . LEU A 1 132 ? 5.714 -5.270 -15.726 1.00 94.44 132 LEU A N 1
ATOM 1066 C CA . LEU A 1 132 ? 5.338 -3.953 -15.210 1.00 94.44 132 LEU A CA 1
ATOM 1067 C C . LEU A 1 132 ? 3.845 -3.881 -14.851 1.00 94.44 132 LEU A C 1
ATOM 1069 O O . LEU A 1 132 ? 3.498 -3.351 -13.801 1.00 94.44 132 LEU A O 1
ATOM 1073 N N . PHE A 1 133 ? 2.954 -4.448 -15.670 1.00 95.19 133 PHE A N 1
ATOM 1074 C CA . PHE A 1 133 ? 1.523 -4.522 -15.358 1.00 95.19 133 PHE A CA 1
ATOM 1075 C C . PHE A 1 133 ? 1.247 -5.348 -14.100 1.00 95.19 133 PHE A C 1
ATOM 1077 O O . PHE A 1 133 ? 0.442 -4.932 -13.264 1.00 95.19 133 PHE A O 1
ATOM 1084 N N . ALA A 1 134 ? 1.918 -6.490 -13.942 1.00 95.94 134 ALA A N 1
ATOM 1085 C CA . ALA A 1 134 ? 1.795 -7.313 -12.743 1.00 95.94 134 ALA A CA 1
ATOM 1086 C C . ALA A 1 134 ? 2.289 -6.570 -11.486 1.00 95.94 134 ALA A C 1
ATOM 1088 O O . ALA A 1 134 ? 1.621 -6.595 -10.450 1.00 95.94 134 ALA A O 1
ATOM 1089 N N . GLU A 1 135 ? 3.415 -5.856 -11.582 1.00 95.56 135 GLU A N 1
ATOM 1090 C CA . GLU A 1 135 ? 3.945 -5.024 -10.494 1.00 95.56 135 GLU A CA 1
ATOM 1091 C C . GLU A 1 135 ? 3.006 -3.860 -10.150 1.00 95.56 135 GLU A C 1
ATOM 1093 O O . GLU A 1 135 ? 2.724 -3.623 -8.975 1.00 95.56 135 GLU A O 1
ATOM 1098 N N . THR A 1 136 ? 2.452 -3.172 -11.151 1.00 94.81 136 THR A N 1
ATOM 1099 C CA . THR A 1 136 ? 1.480 -2.091 -10.942 1.00 94.81 136 THR A CA 1
ATOM 1100 C C . THR A 1 136 ? 0.196 -2.605 -10.302 1.00 94.81 136 THR A C 1
ATOM 1102 O O . THR A 1 136 ? -0.339 -1.959 -9.402 1.00 94.81 136 THR A O 1
ATOM 1105 N N . TYR A 1 137 ? -0.279 -3.790 -10.692 1.00 95.88 137 TYR A N 1
ATOM 1106 C CA . TYR A 1 137 ? -1.411 -4.432 -10.030 1.00 95.88 137 TYR A CA 1
ATOM 1107 C C . TYR A 1 137 ? -1.116 -4.712 -8.550 1.00 95.88 137 TYR A C 1
ATOM 1109 O O . TYR A 1 137 ? -1.907 -4.335 -7.683 1.00 95.88 137 TYR A O 1
ATOM 1117 N N . ALA A 1 138 ? 0.044 -5.299 -8.240 1.00 94.94 138 ALA A N 1
ATOM 1118 C CA . ALA A 1 138 ? 0.457 -5.545 -6.860 1.00 94.94 138 ALA A CA 1
ATOM 1119 C C . ALA A 1 138 ? 0.568 -4.240 -6.051 1.00 94.94 138 ALA A C 1
ATOM 1121 O O . ALA A 1 138 ? 0.133 -4.182 -4.899 1.00 94.94 138 ALA A O 1
ATOM 1122 N N . TRP A 1 139 ? 1.088 -3.173 -6.664 1.00 95.44 139 TRP A N 1
ATOM 1123 C CA . TRP A 1 139 ? 1.164 -1.848 -6.053 1.00 95.44 139 TRP A CA 1
ATOM 1124 C C . TRP A 1 139 ? -0.226 -1.263 -5.75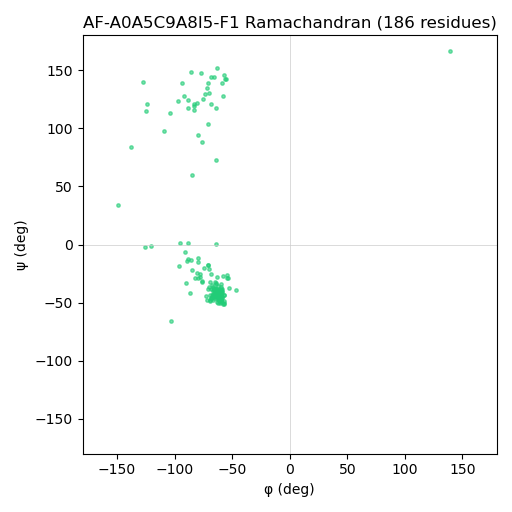3 1.00 95.44 139 TRP A C 1
ATOM 1126 O O . TRP A 1 139 ? -0.451 -0.763 -4.650 1.00 95.44 139 TRP A O 1
ATOM 1136 N N . ILE A 1 140 ? -1.191 -1.390 -6.671 1.00 95.50 140 ILE A N 1
ATOM 1137 C CA . ILE A 1 140 ? -2.584 -0.964 -6.443 1.00 95.50 140 ILE A CA 1
ATOM 1138 C C . ILE A 1 140 ? -3.208 -1.749 -5.284 1.00 95.50 140 ILE A C 1
ATOM 1140 O O . ILE A 1 140 ? -3.808 -1.150 -4.391 1.00 95.50 140 ILE A O 1
ATOM 1144 N N . VAL A 1 141 ? -3.050 -3.076 -5.262 1.00 95.69 141 VAL A N 1
ATOM 1145 C CA . VAL A 1 141 ? -3.567 -3.926 -4.176 1.00 95.69 141 VAL A CA 1
ATOM 1146 C C . VAL A 1 141 ? -2.964 -3.524 -2.828 1.00 95.69 141 VAL A C 1
ATOM 1148 O O . VAL A 1 141 ? -3.687 -3.459 -1.835 1.00 95.69 141 VAL A O 1
ATOM 1151 N N . LEU A 1 142 ? -1.674 -3.183 -2.786 1.00 93.75 142 LEU A N 1
ATOM 1152 C CA . LEU A 1 142 ? -1.010 -2.672 -1.586 1.00 93.75 142 LEU A CA 1
ATOM 1153 C C . LEU A 1 142 ? -1.621 -1.346 -1.112 1.00 93.75 142 LEU A C 1
ATOM 1155 O O . LEU A 1 142 ? -1.928 -1.204 0.073 1.00 93.75 142 LEU A O 1
ATOM 1159 N N . VAL A 1 143 ? -1.856 -0.396 -2.023 1.00 93.62 143 VAL A N 1
ATOM 1160 C CA . VAL A 1 143 ? -2.511 0.885 -1.702 1.00 93.62 143 VAL A CA 1
ATOM 1161 C C . VAL A 1 143 ? -3.910 0.644 -1.129 1.00 93.62 143 VAL A C 1
ATOM 1163 O O . VAL A 1 143 ? -4.250 1.187 -0.076 1.00 93.62 143 VAL A O 1
ATOM 1166 N N . LEU A 1 144 ? -4.710 -0.207 -1.777 1.00 93.56 144 LEU A N 1
ATOM 1167 C CA . LEU A 1 144 ? -6.056 -0.559 -1.317 1.00 93.56 144 LEU A CA 1
ATOM 1168 C C . LEU A 1 144 ? -6.036 -1.267 0.044 1.00 93.56 144 LEU A C 1
ATOM 1170 O O . LEU A 1 144 ? -6.841 -0.938 0.916 1.00 93.56 144 LEU A O 1
ATOM 1174 N N . GLY A 1 145 ? -5.087 -2.179 0.262 1.00 92.06 145 GLY A N 1
ATOM 1175 C CA . GLY A 1 145 ? -4.885 -2.838 1.551 1.00 92.06 145 GLY A CA 1
ATOM 1176 C C . GLY A 1 145 ? -4.583 -1.834 2.666 1.00 92.06 145 GLY A C 1
ATOM 1177 O O . GLY A 1 145 ? -5.142 -1.928 3.758 1.00 92.06 145 GLY A O 1
ATOM 1178 N N . TYR A 1 146 ? -3.779 -0.803 2.389 1.00 91.38 146 TYR A N 1
ATOM 1179 C CA . TYR A 1 146 ? -3.550 0.271 3.355 1.00 91.38 146 TYR A CA 1
ATOM 1180 C C . TYR A 1 146 ? -4.788 1.118 3.623 1.00 91.38 146 TYR A C 1
ATOM 1182 O O . TYR A 1 146 ? -5.042 1.431 4.785 1.00 91.38 146 TYR A O 1
ATOM 1190 N N . PHE A 1 147 ? -5.594 1.439 2.609 1.00 89.06 147 PHE A N 1
ATOM 1191 C CA . PHE A 1 147 ? -6.864 2.138 2.826 1.00 89.06 147 PHE A CA 1
ATOM 1192 C C . PHE A 1 147 ? -7.809 1.363 3.751 1.00 89.06 147 PHE A C 1
ATOM 1194 O O . PHE A 1 147 ? -8.459 1.969 4.600 1.00 89.06 147 PHE A O 1
ATOM 1201 N N . GLN A 1 148 ? -7.852 0.034 3.636 1.00 89.38 148 GLN A N 1
ATOM 1202 C CA . GLN A 1 148 ? -8.669 -0.813 4.510 1.00 89.38 148 GLN A CA 1
ATOM 1203 C C . GLN A 1 148 ? -8.148 -0.841 5.955 1.00 89.38 148 GLN A C 1
ATOM 1205 O O . GLN A 1 148 ? -8.934 -0.830 6.901 1.00 89.38 148 GLN A O 1
ATOM 1210 N N . VAL A 1 149 ? -6.826 -0.857 6.139 1.00 85.88 149 VAL A N 1
ATOM 1211 C CA . VAL A 1 149 ? -6.186 -1.012 7.458 1.00 85.88 149 VAL A CA 1
ATOM 1212 C C . VAL A 1 149 ? -5.948 0.329 8.171 1.00 85.88 149 VAL A C 1
ATOM 1214 O O . VAL A 1 149 ? -5.714 0.348 9.378 1.00 85.88 149 VAL A O 1
ATOM 1217 N N . VAL A 1 150 ? -6.048 1.461 7.464 1.00 84.12 150 VAL A N 1
ATOM 1218 C CA . VAL A 1 150 ? -5.774 2.819 7.976 1.00 84.12 150 VAL A CA 1
ATOM 1219 C C . VAL A 1 150 ? -6.535 3.147 9.266 1.00 84.12 150 VAL A C 1
ATOM 1221 O O . VAL A 1 150 ? -5.990 3.818 10.147 1.00 84.12 150 VAL A O 1
ATOM 1224 N N . TRP A 1 151 ? -7.782 2.685 9.398 1.00 77.25 151 TRP A N 1
ATOM 1225 C CA . TRP A 1 151 ? -8.618 2.982 10.559 1.00 77.25 151 TRP A CA 1
ATOM 1226 C C . TRP A 1 151 ? -9.389 1.748 11.041 1.00 77.25 151 TRP A C 1
ATOM 1228 O O . TRP A 1 151 ? -10.562 1.573 10.702 1.00 77.25 151 TRP A O 1
ATOM 1238 N N . PRO A 1 152 ? -8.759 0.889 11.863 1.00 73.62 152 PRO A N 1
ATOM 1239 C CA . PRO A 1 152 ? -9.443 -0.264 12.422 1.00 73.62 152 PRO A CA 1
ATOM 1240 C C . PRO A 1 152 ? -10.500 0.210 13.425 1.00 73.62 152 PRO A C 1
ATOM 1242 O O . PRO A 1 152 ? -10.203 0.889 14.418 1.00 73.62 152 PRO A O 1
ATOM 1245 N N . LEU A 1 153 ? -11.756 -0.144 13.158 1.00 73.25 153 LEU A N 1
ATOM 1246 C CA . LEU A 1 153 ? -12.867 0.160 14.045 1.00 73.25 153 LEU A CA 1
ATOM 1247 C C . LEU A 1 153 ? -12.889 -0.848 15.200 1.00 73.25 153 LEU A C 1
ATOM 1249 O O . LEU A 1 153 ? -13.472 -1.923 15.101 1.00 73.25 153 LEU A O 1
ATOM 1253 N N . ASN A 1 154 ? -12.264 -0.484 16.318 1.00 74.94 154 ASN A N 1
ATOM 1254 C CA . ASN A 1 154 ? -12.328 -1.272 17.548 1.00 74.94 154 ASN A CA 1
ATOM 1255 C C . ASN A 1 154 ? -13.689 -1.067 18.225 1.00 74.94 154 ASN A C 1
ATOM 1257 O O . ASN A 1 154 ? -13.846 -0.167 19.053 1.00 74.94 154 ASN A O 1
ATOM 1261 N N . ARG A 1 155 ? -14.683 -1.879 17.853 1.00 79.81 155 ARG A N 1
ATOM 1262 C CA . ARG A 1 155 ? -15.999 -1.872 18.500 1.00 79.81 155 ARG A CA 1
ATOM 1263 C C . ARG A 1 155 ? -15.933 -2.682 19.793 1.00 79.81 155 ARG A C 1
ATOM 1265 O O . ARG A 1 155 ? -15.590 -3.859 19.765 1.00 79.81 155 ARG A O 1
ATOM 1272 N N . GLN A 1 156 ? -16.252 -2.050 20.919 1.00 84.38 156 GLN A N 1
ATOM 1273 C CA . GLN A 1 156 ? -16.392 -2.772 22.180 1.00 84.38 156 GLN A CA 1
ATOM 1274 C C . GLN A 1 156 ? -17.731 -3.526 22.220 1.00 84.38 156 GLN A C 1
ATOM 1276 O O . GLN A 1 156 ? -18.710 -3.035 21.645 1.00 84.38 156 GLN A O 1
ATOM 1281 N N . PRO A 1 157 ? -17.794 -4.696 22.883 1.00 83.50 157 PRO A N 1
ATOM 1282 C CA . PRO A 1 157 ? -19.053 -5.386 23.130 1.00 83.50 157 PRO A CA 1
ATOM 1283 C C . PRO A 1 157 ? -19.998 -4.472 23.910 1.00 83.50 157 PRO A C 1
ATOM 1285 O O . PRO A 1 157 ? -19.622 -3.916 24.942 1.00 83.50 157 PRO A O 1
ATOM 1288 N 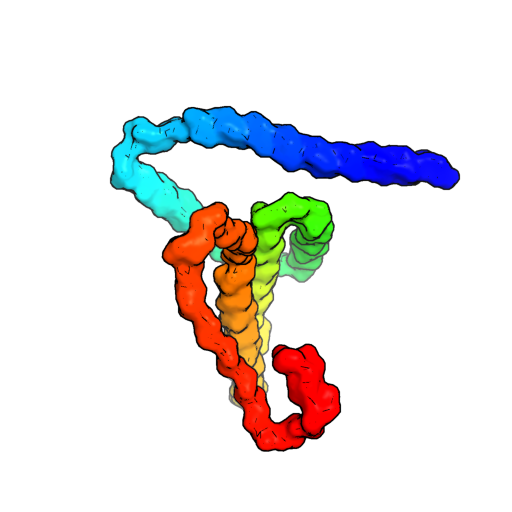N . VAL A 1 158 ? -21.219 -4.303 23.410 1.00 83.75 158 VAL A N 1
ATOM 1289 C CA . VAL A 1 158 ? -22.252 -3.537 24.111 1.00 83.75 158 VAL A CA 1
ATOM 1290 C C . VAL A 1 158 ? -22.988 -4.501 25.042 1.00 83.75 158 VAL A C 1
ATOM 1292 O O . VAL A 1 158 ? -23.478 -5.523 24.557 1.00 83.75 158 VAL A O 1
ATOM 1295 N N . PRO A 1 159 ? -23.061 -4.227 26.358 1.00 83.69 159 PRO A N 1
ATOM 1296 C CA . PRO A 1 159 ? -23.827 -5.066 27.267 1.00 83.69 159 PRO A CA 1
ATOM 1297 C C . PRO A 1 159 ? -25.319 -4.984 26.930 1.00 83.69 159 PRO A C 1
ATOM 1299 O O . PRO A 1 159 ? -25.822 -3.925 26.548 1.00 83.69 159 PRO A O 1
ATOM 1302 N N . LEU A 1 160 ? -26.027 -6.102 27.087 1.00 84.31 160 LEU A N 1
ATOM 1303 C CA . LEU A 1 160 ? -27.477 -6.138 26.913 1.00 84.31 160 LEU A CA 1
ATOM 1304 C C . LEU A 1 160 ? -28.179 -5.244 27.955 1.00 84.31 160 LEU A C 1
ATOM 1306 O O . LEU A 1 160 ? -27.652 -5.052 29.059 1.00 84.31 160 LEU A O 1
ATOM 1310 N N . PRO A 1 161 ? -29.371 -4.702 27.635 1.00 87.81 161 PRO A N 1
ATOM 1311 C CA . PRO A 1 161 ? -30.185 -3.976 28.601 1.00 87.81 161 PRO A CA 1
ATOM 1312 C C . PRO A 1 161 ? -30.462 -4.826 29.847 1.00 87.81 161 PRO A C 1
ATOM 1314 O O . PRO A 1 161 ? -30.695 -6.031 29.748 1.00 87.81 161 PRO A O 1
ATOM 1317 N N . LYS A 1 162 ? -30.468 -4.184 31.024 1.00 86.06 162 LYS A N 1
ATOM 1318 C CA . LYS A 1 162 ? -30.778 -4.852 32.303 1.00 86.06 162 LYS A CA 1
ATOM 1319 C C . LYS A 1 162 ? -32.208 -5.394 32.355 1.00 86.06 162 LYS A C 1
ATOM 1321 O O . LYS A 1 162 ? -32.471 -6.341 33.084 1.00 86.06 162 LYS A O 1
ATOM 1326 N N . ASP A 1 163 ? -33.114 -4.764 31.618 1.00 89.00 163 ASP A N 1
ATOM 1327 C CA . ASP A 1 163 ? -34.501 -5.188 31.507 1.00 89.00 163 ASP A CA 1
ATOM 1328 C C . ASP A 1 163 ? -34.625 -6.292 30.450 1.00 89.00 163 ASP A C 1
ATOM 1330 O O . ASP A 1 163 ? -34.354 -6.071 29.266 1.00 89.00 163 ASP A O 1
ATOM 1334 N N . MET A 1 164 ? -35.026 -7.484 30.894 1.00 85.00 164 MET A N 1
ATOM 1335 C CA . MET A 1 164 ? -35.182 -8.666 30.044 1.00 85.00 164 MET A CA 1
ATOM 1336 C C . MET A 1 164 ? -36.378 -8.558 29.091 1.00 85.00 164 MET A C 1
ATOM 1338 O O . MET A 1 164 ? -36.419 -9.269 28.093 1.00 85.00 164 MET A O 1
ATOM 1342 N N . SER A 1 165 ? -37.329 -7.652 29.346 1.00 87.31 165 SER A N 1
ATOM 1343 C CA . SER A 1 165 ? -38.471 -7.423 28.448 1.00 87.31 165 SER A CA 1
ATOM 1344 C C . SER A 1 165 ? -38.073 -6.758 27.125 1.00 87.31 165 SER A C 1
ATOM 1346 O O . SER A 1 165 ? -38.781 -6.881 26.129 1.00 87.31 165 SER A O 1
ATOM 1348 N N . LEU A 1 166 ? -36.917 -6.086 27.100 1.00 88.44 166 LEU A N 1
ATOM 1349 C CA . LEU A 1 166 ? -36.357 -5.433 25.916 1.00 88.44 166 LEU A CA 1
ATOM 1350 C C . LEU A 1 166 ? -35.473 -6.370 25.086 1.00 88.44 166 LEU A C 1
ATOM 1352 O O . LEU A 1 166 ? -34.863 -5.934 24.107 1.00 88.44 166 LEU A O 1
ATOM 1356 N N . TRP A 1 167 ? -35.329 -7.631 25.499 1.00 91.31 167 TRP A N 1
ATOM 1357 C CA . TRP A 1 167 ? -34.464 -8.566 24.798 1.00 91.31 167 TRP A CA 1
ATOM 1358 C C . TRP A 1 167 ? -35.110 -8.990 23.476 1.00 91.31 167 TRP A C 1
ATOM 1360 O O . TRP A 1 167 ? -36.273 -9.399 23.461 1.00 91.31 167 TRP A O 1
ATOM 1370 N N . PRO A 1 168 ? -34.377 -8.909 22.352 1.00 89.94 168 PRO A N 1
ATOM 1371 C CA . PRO A 1 168 ? -34.885 -9.415 21.088 1.00 89.94 168 PRO A CA 1
ATOM 1372 C C . PRO A 1 168 ? -34.987 -10.943 21.144 1.00 89.94 168 PRO A C 1
ATOM 1374 O O . PRO A 1 168 ? -34.134 -11.612 21.728 1.00 89.94 168 PRO A O 1
ATOM 1377 N N . SER A 1 169 ? -36.009 -11.507 20.501 1.00 90.56 169 SER A N 1
ATOM 1378 C CA . SER A 1 169 ? -36.029 -12.940 20.193 1.00 90.56 169 SER A CA 1
ATOM 1379 C C . SER A 1 169 ? -34.976 -13.228 19.119 1.00 90.56 169 SER A C 1
ATOM 1381 O O . SER A 1 169 ? -34.902 -12.503 18.126 1.00 90.56 169 SER A O 1
ATOM 1383 N N . VAL A 1 170 ? -34.131 -14.238 19.337 1.00 89.75 170 VAL A N 1
ATOM 1384 C CA . VAL A 1 170 ? -33.029 -14.600 18.433 1.00 89.75 170 VAL A CA 1
ATOM 1385 C C . VAL A 1 170 ? -33.179 -16.059 18.029 1.00 89.75 170 VAL A C 1
ATOM 1387 O O . VAL A 1 170 ? -33.127 -16.939 18.884 1.00 89.75 170 VAL A O 1
ATOM 1390 N N . ASP A 1 171 ? -33.303 -16.302 16.727 1.00 92.81 171 ASP A N 1
ATOM 1391 C CA . ASP A 1 171 ? -33.267 -17.645 16.153 1.00 92.81 171 ASP A CA 1
ATOM 1392 C C . ASP A 1 171 ? -31.827 -17.995 15.755 1.00 92.81 171 ASP A C 1
ATOM 1394 O O . ASP A 1 171 ? -31.161 -17.238 15.042 1.00 92.81 171 ASP A O 1
ATOM 1398 N N . ILE A 1 172 ? -31.332 -19.143 16.221 1.00 89.44 172 ILE A N 1
ATOM 1399 C CA . ILE A 1 172 ? -29.980 -19.629 15.922 1.00 89.44 172 ILE A CA 1
ATOM 1400 C C . ILE A 1 172 ? -30.089 -20.752 14.894 1.00 89.44 172 ILE A C 1
ATOM 1402 O O . ILE A 1 172 ? -30.606 -21.829 15.185 1.00 89.44 172 ILE A O 1
ATOM 1406 N N . PHE A 1 173 ? -29.572 -20.506 13.691 1.00 89.88 173 PHE A N 1
ATOM 1407 C CA . PHE A 1 173 ? -29.518 -21.503 12.627 1.00 89.88 173 PHE A CA 1
ATOM 1408 C C . PHE A 1 173 ? -28.143 -22.168 12.592 1.00 89.88 173 PHE A C 1
ATOM 1410 O O . PHE A 1 173 ? -27.128 -21.492 12.417 1.00 89.88 173 PHE A O 1
ATOM 1417 N N . VAL A 1 174 ? -28.121 -23.496 12.715 1.00 88.25 174 VAL A N 1
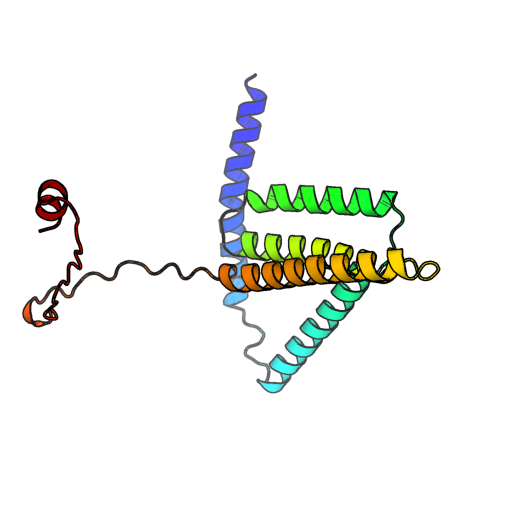ATOM 1418 C CA . VAL A 1 174 ? -26.910 -24.316 12.580 1.00 88.25 174 VAL A CA 1
ATOM 1419 C C . VAL A 1 174 ? -27.007 -25.109 11.270 1.00 88.25 174 VAL A C 1
ATOM 1421 O O . VAL A 1 174 ? -27.699 -26.127 11.234 1.00 88.25 174 VAL A O 1
ATOM 1424 N N . PRO A 1 175 ? -26.386 -24.645 10.167 1.00 88.94 175 PRO A N 1
ATOM 1425 C CA . PRO A 1 175 ? -26.406 -25.383 8.908 1.00 88.94 175 PRO A CA 1
ATOM 1426 C C . PRO A 1 175 ? -25.454 -26.587 8.978 1.00 88.94 175 PRO A C 1
ATOM 1428 O O . PRO A 1 175 ? -24.267 -26.413 9.246 1.00 88.94 175 PRO A O 1
ATOM 1431 N N . THR A 1 176 ? -25.963 -27.793 8.706 1.00 87.50 176 THR A N 1
ATOM 1432 C CA . THR A 1 176 ? -25.167 -29.032 8.600 1.00 87.50 176 THR A CA 1
ATOM 1433 C C . THR A 1 176 ? -25.477 -29.724 7.278 1.00 87.50 176 THR A C 1
ATOM 1435 O O . THR A 1 176 ? -26.649 -29.801 6.901 1.00 87.50 176 THR A O 1
ATOM 1438 N N . TYR A 1 177 ? -24.470 -30.270 6.602 1.00 86.19 177 TYR A N 1
ATOM 1439 C CA . TYR A 1 177 ? -24.677 -31.108 5.417 1.00 86.19 177 TYR A CA 1
ATOM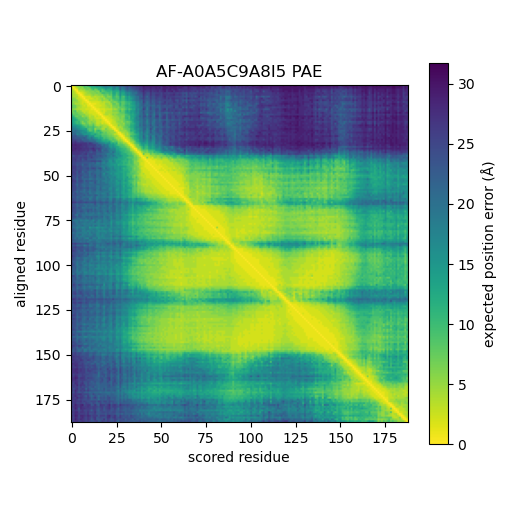 1440 C C . TYR A 1 177 ? -24.501 -32.587 5.751 1.00 86.19 177 TYR A C 1
ATOM 1442 O O . TYR A 1 177 ? -25.450 -33.359 5.650 1.00 86.19 177 TYR A O 1
ATOM 1450 N N . ASN A 1 178 ? -23.279 -32.982 6.112 1.00 85.50 178 ASN A N 1
ATOM 1451 C CA . ASN A 1 178 ? -22.910 -34.380 6.347 1.00 85.50 178 ASN A CA 1
ATOM 1452 C C . ASN A 1 178 ? -21.798 -34.503 7.404 1.00 85.50 178 ASN A C 1
ATOM 1454 O O . ASN A 1 178 ? -20.899 -35.337 7.292 1.00 85.50 178 ASN A O 1
ATOM 1458 N N . GLU A 1 179 ? -21.806 -33.614 8.397 1.00 88.50 179 GLU A N 1
ATOM 1459 C CA . GLU A 1 179 ? -20.944 -33.710 9.569 1.00 88.50 179 GLU A CA 1
ATOM 1460 C C . GLU A 1 179 ? -21.388 -34.877 10.475 1.00 88.50 179 GLU A C 1
ATOM 1462 O O . GLU A 1 179 ? -22.579 -35.098 10.690 1.00 88.50 179 GLU A O 1
ATOM 1467 N N . ASP A 1 180 ? -20.429 -35.631 11.026 1.00 84.00 180 ASP A N 1
ATOM 1468 C CA . ASP A 1 180 ? -20.705 -36.737 11.954 1.00 84.00 180 ASP A CA 1
ATOM 1469 C C . ASP A 1 180 ? -21.478 -36.232 13.192 1.00 84.00 180 ASP A C 1
ATOM 1471 O O . ASP A 1 180 ? -21.173 -35.176 13.760 1.00 84.00 180 ASP A O 1
ATOM 1475 N N . LEU A 1 181 ? -22.462 -37.015 13.646 1.00 80.00 181 LEU A N 1
ATOM 1476 C CA . LEU A 1 181 ? -23.319 -36.724 14.798 1.00 80.00 181 LEU A CA 1
ATOM 1477 C C . LEU A 1 181 ? -22.522 -36.406 16.070 1.00 80.00 181 LEU A C 1
ATOM 1479 O O . LEU A 1 181 ? -23.000 -35.655 16.921 1.00 80.00 181 LEU A O 1
ATOM 1483 N N . ASN A 1 182 ? -21.315 -36.955 16.212 1.00 83.19 182 ASN A N 1
ATOM 1484 C CA . ASN A 1 182 ? -20.447 -36.671 17.356 1.00 83.19 182 ASN A CA 1
ATOM 1485 C C . ASN A 1 182 ? -19.909 -35.226 17.369 1.00 83.19 182 ASN A C 1
ATOM 1487 O O . ASN A 1 182 ? -19.608 -34.705 18.439 1.00 83.19 182 ASN A O 1
ATOM 1491 N N . VAL A 1 183 ? -19.815 -34.566 16.210 1.00 76.31 183 VAL A N 1
ATOM 1492 C CA . VAL A 1 183 ? -19.375 -33.165 16.080 1.00 76.31 183 VAL A CA 1
ATOM 1493 C C . VAL A 1 183 ? -20.554 -32.209 16.254 1.00 76.31 183 VAL A C 1
ATOM 1495 O O . VAL A 1 183 ? -20.443 -31.210 16.965 1.00 76.31 183 VAL A O 1
ATOM 1498 N N . VAL A 1 184 ? -21.710 -32.543 15.669 1.00 78.88 184 VAL A N 1
ATOM 1499 C CA . VAL A 1 184 ? -22.917 -31.702 15.741 1.00 78.88 184 VAL A CA 1
ATOM 1500 C C . VAL A 1 184 ? -23.430 -31.592 17.178 1.00 78.88 184 VAL A C 1
ATOM 1502 O O . VAL A 1 184 ? -23.769 -30.496 17.614 1.00 78.88 184 VAL A O 1
ATOM 1505 N N . LYS A 1 185 ? -23.397 -32.685 17.954 1.00 78.69 185 LYS A N 1
ATOM 1506 C CA . LYS A 1 185 ? -23.875 -32.715 19.350 1.00 78.69 185 LYS A CA 1
ATOM 1507 C C . LYS A 1 185 ? -23.199 -31.717 20.288 1.00 78.69 185 LYS A C 1
ATOM 1509 O O . LYS A 1 185 ? -23.823 -31.320 21.256 1.00 78.69 185 LYS A O 1
ATOM 1514 N N . ASN A 1 186 ? -21.956 -31.316 20.026 1.00 80.88 186 ASN A N 1
ATOM 1515 C CA . ASN A 1 186 ? -21.271 -30.334 20.873 1.00 80.88 186 ASN A CA 1
ATOM 1516 C C . ASN A 1 186 ? -21.690 -28.883 20.576 1.00 80.88 186 ASN A C 1
ATOM 1518 O O . ASN A 1 186 ? -21.316 -27.983 21.323 1.00 80.88 186 ASN A O 1
ATOM 1522 N N . THR A 1 187 ? -22.406 -28.648 19.473 1.00 76.19 187 THR A N 1
ATOM 1523 C CA . THR A 1 187 ? -22.823 -27.308 19.026 1.00 76.19 187 THR A CA 1
ATOM 1524 C C . THR A 1 187 ? -24.249 -26.956 19.482 1.00 76.19 187 THR A C 1
ATOM 1526 O O . THR A 1 187 ? -24.593 -25.774 19.490 1.00 76.19 187 THR A O 1
ATOM 1529 N N . ILE A 1 188 ? -25.057 -27.962 19.853 1.00 72.00 188 ILE A N 1
ATOM 1530 C CA . ILE A 1 188 ? -26.459 -27.856 20.312 1.00 72.00 188 ILE A CA 1
ATOM 1531 C C . ILE A 1 188 ? -26.605 -28.053 21.819 1.00 72.00 188 ILE A C 1
ATOM 1533 O O . ILE A 1 188 ? -25.839 -28.856 22.393 1.00 72.00 188 ILE A O 1
#

Foldseek 3Di:
DPVVVVVVVVVVVVLVVVVVVVVVVVVVVVVPPVVPVPDPVVVVVVVVVVVVVVVVVLVCLLQPDDDPVVVVVVVVVLVVVLVVLVPRDDLVSLVVNLVSVLSVLSSVLNCLVPPPADPPDPVSNVVSVVVNVVSVVVSVVSVVVCVVVSDDPPDDDDDDDPDPVPDDDDDDDDDDDDDDPVVVVVVD

Nearest PDB structures (foldseek):
  9fp0-assembly1_A  TM=9.040E-01  e=3.766E-21  Escherichia coli
  9fmv-assembly1_A  TM=9.068E-01  e=5.743E-21  Escherichia coli
  9fmz-assembly1_A  TM=9.278E-01  e=5.341E-20  Escherichia coli
  9fnn-assembly1_A  TM=8.567E-01  e=5.148E-17  Escherichia coli

Solvent-accessible surface area (backbone atoms only — not comparable to full-atom values): 11377 Å² total; per-residue (Å²): 128,67,68,65,54,54,52,51,49,51,50,54,52,51,60,63,47,44,59,54,56,47,48,62,59,46,51,60,49,64,73,53,53,80,64,75,85,51,54,76,64,57,52,53,51,53,51,48,52,53,50,51,52,51,50,52,53,51,50,52,65,41,68,55,88,61,56,72,68,58,45,50,52,51,51,53,50,52,50,51,50,45,59,58,40,71,71,47,89,58,68,66,35,56,51,50,48,48,52,53,51,47,50,55,49,52,27,50,53,49,46,49,71,74,72,65,72,53,88,89,42,72,67,62,29,52,57,46,48,55,52,50,51,55,51,51,50,53,51,50,52,51,55,52,52,47,65,65,60,70,66,76,81,83,76,75,87,78,80,76,72,90,54,72,88,75,56,78,89,80,88,86,85,82,92,77,90,83,75,58,68,83,63,54,57,76,78,105

pLDDT: mean 82.01, std 11.66, range [46.69, 95.94]

InterPro domains:
  IPR003919 Cellulose synthase, subunit A [PR01439] (94-114)
  IPR003919 Cellulose synthase, subunit A [PR01439] (122-147)
  IPR003919 Cellulose synthase, subunit A [PR01439] (177-188)
  IPR050321 Glycosyltransferase 2/OpgH subfamily [PTHR43867] (41-188)

Secondary structure (DSSP, 8-state):
-HHHHHHHHHHHHHHHHHHHHHHHHHHHHHHT-TTTTS-HHHHHHHHHHHHHHHHHHHHHHHH----HHHHHHHHHHHHHHHHHHTTS-SHHHHHHHHHHHHHHHHHHHHHHHHHS--SS-HHHHHHHHHHHHHHHHHHHHHHHHHHHHSS---PPPPPPPS-GGGPPP-------SS--HHHHTTT-

Mean predicted aligned error: 13.29 Å

Organism: Escherichia coli (NCBI:txid562)